Protein AF-A0A2R7S0Z3-F1 (afdb_monomer)

Solvent-accessible surface area (backbone atoms only — not comparable to full-atom values): 12176 Å² total; per-residue (Å²): 140,81,90,82,83,89,83,88,80,86,91,85,81,77,75,64,68,70,57,61,65,63,63,77,77,70,81,71,93,87,71,89,79,85,81,76,80,83,76,57,75,65,62,56,48,55,53,48,60,69,67,53,83,79,59,63,73,69,47,54,58,38,49,56,58,50,48,53,54,57,68,43,45,67,57,37,54,52,26,44,51,49,31,61,72,71,44,40,74,72,41,63,87,45,43,70,59,51,29,57,73,46,53,12,18,48,52,35,50,72,29,82,93,26,46,39,56,39,50,37,52,54,50,44,29,50,52,16,42,35,36,74,71,64,68,39,63,55,48,62,45,65,75,72,52,80,79,62,59,70,57,54,61,76,41,45,67,55,54,51,54,30,22,44,15,27,81,14,85,82,32,60,39,93,64,72,56,51,30,33,56,50,40,51,47,21,53,62,46,32,73,69,51,64,93,89,60,81,52,48,66,72,85,132

Secondary structure (DSSP, 8-state):
----------S-SSSSHHHHHHSSS-S-SS----------HHHHHHHHHHHTTS-HHHHHHHHHHHHHHHHHHHHHHHHHHHIIIIIHHHHGGGHHHHHHHTSSHHHHHTSGGGHHHHHHHHHHHHHHHHHHTTSS-HHHHHHHPPP-HHHHHHHHHHHHHHHHTTTSTT---TTTTHHHHHHHHHHHHHTTSPTTSPP-PPP-

Radius of gyration: 23.83 Å; Cα contacts (8 Å, |Δi|>4): 155; chains: 1; bounding box: 43×35×100 Å

pLDDT: mean 75.62, std 25.05, range [27.06, 97.75]

Sequence (204 aa):
MNMDELEGQEPGAQQGWRAHWRSLVAIASGMSVIVGVFISVGHFRDFVENAVRGDMSKRLAALQHVKEFFAEDARIARCADRFLHQRWPALQPVLQERIRAAGSGRSFYLSDEMSDYAAVHYHYEQLGALVKLGYIEFPLVFAIIAYPDEYMERTASMQKALAANWKGPGRPLNDLGASIHWLQRCYEHSRKLPPGETPECPRE

Structure (mmCIF, N/CA/C/O backbone):
data_AF-A0A2R7S0Z3-F1
#
_entry.id   AF-A0A2R7S0Z3-F1
#
loop_
_atom_site.group_PDB
_atom_site.id
_atom_site.type_symbol
_atom_site.label_atom_id
_atom_site.label_alt_id
_atom_site.label_comp_id
_atom_site.label_asym_id
_atom_site.label_entity_id
_atom_site.label_seq_id
_atom_site.pdbx_PDB_ins_code
_atom_site.Cartn_x
_atom_site.Cartn_y
_atom_site.Cartn_z
_atom_site.occupancy
_atom_site.B_iso_or_equiv
_atom_site.auth_seq_id
_atom_site.auth_comp_id
_atom_site.auth_asym_id
_atom_site.auth_atom_id
_atom_site.pdbx_PDB_model_num
ATOM 1 N N . MET A 1 1 ? -17.152 2.241 78.205 1.00 33.19 1 MET A N 1
ATOM 2 C CA . MET A 1 1 ? -18.452 2.167 77.509 1.00 33.19 1 MET A CA 1
ATOM 3 C C . MET A 1 1 ? -18.485 3.378 76.582 1.00 33.19 1 MET A C 1
ATOM 5 O O . MET A 1 1 ? -18.583 4.472 77.108 1.00 33.19 1 MET A O 1
ATOM 9 N N . ASN A 1 2 ? -18.224 3.318 75.273 1.00 31.36 2 ASN A N 1
ATOM 10 C CA . ASN A 1 2 ? -18.019 2.224 74.310 1.00 31.36 2 ASN A CA 1
ATOM 11 C C . ASN A 1 2 ? -16.918 2.582 73.282 1.00 31.36 2 ASN A C 1
ATOM 13 O O . ASN A 1 2 ? -16.410 3.699 73.299 1.00 31.36 2 ASN A O 1
ATOM 17 N N . MET A 1 3 ? -16.561 1.586 72.460 1.00 35.62 3 MET A N 1
ATOM 18 C CA . MET A 1 3 ? -15.756 1.658 71.230 1.00 35.62 3 MET A CA 1
ATOM 19 C C . MET A 1 3 ? -16.426 2.529 70.153 1.00 35.62 3 MET A C 1
ATOM 21 O O . MET A 1 3 ? -17.636 2.705 70.229 1.00 35.62 3 MET A O 1
ATOM 25 N N . ASP A 1 4 ? -15.634 3.059 69.210 1.00 36.31 4 ASP A N 1
ATOM 26 C CA . ASP A 1 4 ? -15.802 2.944 67.738 1.00 36.31 4 ASP A CA 1
ATOM 27 C C . ASP A 1 4 ? -14.674 3.753 67.040 1.00 36.31 4 ASP A C 1
ATOM 29 O O . ASP A 1 4 ? -14.374 4.879 67.433 1.00 36.31 4 ASP A O 1
ATOM 33 N N . GLU A 1 5 ? -13.785 3.065 66.309 1.00 38.19 5 GLU A N 1
ATOM 34 C CA . GLU A 1 5 ? -13.642 3.090 64.829 1.00 38.19 5 GLU A CA 1
ATOM 35 C C . GLU A 1 5 ? -12.846 4.306 64.304 1.00 38.19 5 GLU A C 1
ATOM 37 O O . GLU A 1 5 ? -13.231 5.456 64.455 1.00 38.19 5 GLU A O 1
ATOM 42 N N . LEU A 1 6 ? -11.576 4.112 63.922 1.00 41.12 6 LEU A N 1
ATOM 43 C CA . LEU A 1 6 ? -11.118 3.820 62.550 1.00 41.12 6 LEU A CA 1
ATOM 44 C C . LEU A 1 6 ? -11.522 4.896 61.531 1.00 41.12 6 LEU A C 1
ATOM 46 O O . LEU A 1 6 ? -12.649 4.903 61.070 1.00 41.12 6 LEU A O 1
ATOM 50 N N . GLU A 1 7 ? -10.548 5.691 61.083 1.00 32.94 7 GLU A N 1
ATOM 51 C CA . GLU A 1 7 ? -10.231 5.802 59.652 1.00 32.94 7 GLU A CA 1
ATOM 52 C C . GLU A 1 7 ? -8.888 6.521 59.461 1.00 32.94 7 GLU A C 1
ATOM 54 O O . GLU A 1 7 ? -8.681 7.658 59.885 1.00 32.94 7 GLU A O 1
ATOM 59 N N . GLY A 1 8 ? -7.937 5.813 58.851 1.00 36.97 8 GLY A N 1
ATOM 60 C CA . GLY A 1 8 ? -6.733 6.411 58.294 1.00 36.97 8 GLY A CA 1
ATOM 61 C C . GLY A 1 8 ? -7.010 6.929 56.887 1.00 36.97 8 GLY A C 1
ATOM 62 O O . GLY A 1 8 ? -7.746 6.296 56.134 1.00 36.97 8 GLY A O 1
ATOM 63 N N . GLN A 1 9 ? -6.370 8.033 56.500 1.00 31.97 9 GLN A N 1
ATOM 64 C CA . GLN A 1 9 ? -6.182 8.350 55.086 1.00 31.97 9 GLN A CA 1
ATOM 65 C C . GLN A 1 9 ? -4.975 9.272 54.869 1.00 31.97 9 GLN A C 1
ATOM 67 O O . GLN A 1 9 ? -4.861 10.347 55.454 1.00 31.97 9 GLN A O 1
ATOM 72 N N . GLU A 1 10 ? -4.050 8.794 54.040 1.00 37.69 10 GLU A N 1
ATOM 73 C CA . GLU A 1 10 ? -2.820 9.453 53.601 1.00 37.69 10 GLU A CA 1
ATOM 74 C C . GLU A 1 10 ? -3.092 10.708 52.744 1.00 37.69 10 GLU A C 1
ATOM 76 O O . GLU A 1 10 ? -4.023 10.705 51.934 1.00 37.69 10 GLU A O 1
ATOM 81 N N . PRO A 1 11 ? -2.241 11.751 52.789 1.00 37.97 11 PRO A N 1
ATOM 82 C CA . PRO A 1 11 ? -2.236 12.806 51.787 1.00 37.97 11 PRO A CA 1
ATOM 83 C C . PRO A 1 11 ? -1.129 12.531 50.757 1.00 37.97 11 PRO A C 1
ATOM 85 O O . PRO A 1 11 ? 0.049 12.710 51.059 1.00 37.97 11 PRO A O 1
ATOM 88 N N . GLY A 1 12 ? -1.456 12.126 49.523 1.00 38.59 12 GLY A N 1
ATOM 89 C CA . GLY A 1 12 ? -0.365 11.923 48.560 1.00 38.59 12 GLY A CA 1
ATO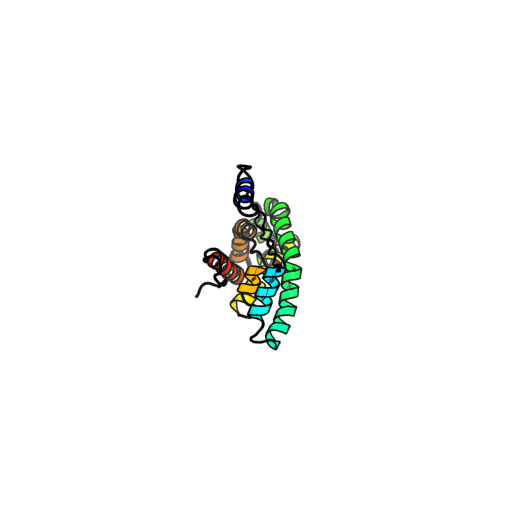M 90 C C . GLY A 1 12 ? -0.662 11.342 47.184 1.00 38.59 12 GLY A C 1
ATOM 91 O O . GLY A 1 12 ? 0.145 10.557 46.709 1.00 38.59 12 GLY A O 1
ATOM 92 N N . ALA A 1 13 ? -1.753 11.703 46.498 1.00 40.53 13 ALA A N 1
ATOM 93 C CA . ALA A 1 13 ? -1.999 11.156 45.150 1.00 40.53 13 ALA A CA 1
ATOM 94 C C . ALA A 1 13 ? -2.484 12.157 44.086 1.00 40.53 13 ALA A C 1
ATOM 96 O O . ALA A 1 13 ? -2.883 11.745 43.002 1.00 40.53 13 ALA A O 1
ATOM 97 N N . GLN A 1 14 ? -2.422 13.472 44.331 1.00 42.84 14 GLN A N 1
ATOM 98 C CA . GLN A 1 14 ? -2.832 14.470 43.321 1.00 42.84 14 GLN A CA 1
ATOM 99 C C . GLN A 1 14 ? -1.708 15.350 42.757 1.00 42.84 14 GLN A C 1
ATOM 101 O O . GLN A 1 14 ? -1.918 16.011 41.740 1.00 42.84 14 GLN A O 1
ATOM 106 N N . GLN A 1 15 ? -0.495 15.315 43.319 1.00 39.12 15 GLN A N 1
ATOM 107 C CA . GLN A 1 15 ? 0.634 16.121 42.822 1.00 39.12 15 GLN A CA 1
ATOM 108 C C . GLN A 1 15 ? 1.574 15.390 41.845 1.00 39.12 15 GLN A C 1
ATOM 110 O O . GLN A 1 15 ? 2.313 16.052 41.120 1.00 39.12 15 GLN A O 1
ATOM 115 N N . GLY A 1 16 ? 1.503 14.058 41.734 1.00 31.11 16 GLY A N 1
ATOM 116 C CA . GLY A 1 16 ? 2.365 13.277 40.830 1.00 31.11 16 GLY A CA 1
ATOM 117 C C . GLY A 1 16 ? 1.944 13.287 39.352 1.00 31.11 16 GLY A C 1
ATOM 118 O O . GLY A 1 16 ? 2.789 13.142 38.469 1.00 31.11 16 GLY A O 1
ATOM 119 N N . TRP A 1 17 ? 0.658 13.505 39.051 1.00 34.06 17 TRP A N 1
ATOM 120 C CA . TRP A 1 17 ? 0.141 13.313 37.687 1.00 34.06 17 TRP A CA 1
ATOM 121 C C . TRP A 1 17 ? 0.511 14.453 36.725 1.00 34.06 17 TRP A C 1
ATOM 123 O O . TRP A 1 17 ? 0.773 14.214 35.550 1.00 34.06 17 TRP A O 1
ATOM 133 N N . ARG A 1 18 ? 0.611 15.698 37.218 1.00 38.22 18 ARG A N 1
ATOM 134 C CA . ARG A 1 18 ? 0.981 16.861 36.386 1.00 38.22 18 ARG A CA 1
ATOM 135 C C . ARG A 1 18 ? 2.483 16.941 36.092 1.00 38.22 18 ARG A C 1
ATOM 137 O O . ARG A 1 18 ? 2.870 17.585 35.120 1.00 38.22 18 ARG A O 1
ATOM 144 N N . ALA A 1 19 ? 3.319 16.296 36.907 1.00 37.94 19 ALA A N 1
ATOM 145 C CA . ALA A 1 19 ? 4.770 16.293 36.734 1.00 37.94 19 ALA A CA 1
ATOM 146 C C . ALA A 1 19 ? 5.230 15.290 35.659 1.00 37.94 19 ALA A C 1
ATOM 148 O O . ALA A 1 19 ? 6.162 15.588 34.915 1.00 37.94 19 ALA A O 1
ATOM 149 N N . HIS A 1 20 ? 4.530 14.160 35.500 1.00 39.28 20 HIS A N 1
ATOM 150 C CA . HIS A 1 20 ? 4.866 13.152 34.484 1.00 39.28 20 HIS A CA 1
ATOM 151 C C . HIS A 1 20 ? 4.614 13.631 33.041 1.00 39.28 20 HIS A C 1
ATOM 153 O O . HIS A 1 20 ? 5.381 13.297 32.142 1.00 39.28 20 HIS A O 1
ATOM 159 N N . TRP A 1 21 ? 3.607 14.484 32.810 1.00 35.47 21 TRP A N 1
ATOM 160 C CA . TRP A 1 21 ? 3.288 14.981 31.461 1.00 35.47 21 TRP A CA 1
ATOM 161 C C . TRP A 1 21 ? 4.254 16.045 30.929 1.00 35.47 21 TRP A C 1
ATOM 163 O O . TRP A 1 21 ? 4.388 16.200 29.717 1.00 35.47 21 TRP A O 1
ATOM 173 N N . ARG A 1 22 ? 4.966 16.768 31.803 1.00 34.78 22 ARG A N 1
ATOM 174 C CA . ARG A 1 22 ? 5.916 17.808 31.368 1.00 34.78 22 ARG A CA 1
ATOM 175 C C . ARG A 1 22 ? 7.286 17.263 30.961 1.00 34.78 22 ARG A C 1
ATOM 177 O O . ARG A 1 22 ? 8.034 17.986 30.315 1.00 34.78 22 ARG A O 1
ATOM 184 N N . SER A 1 23 ? 7.601 16.006 31.276 1.00 35.47 23 SER A N 1
ATOM 185 C CA . SER A 1 23 ? 8.890 15.396 30.912 1.00 35.47 23 SER A CA 1
ATOM 186 C C . SER A 1 23 ? 8.891 14.740 29.522 1.00 35.47 23 SER A C 1
ATOM 188 O O . SER A 1 23 ? 9.956 14.523 28.959 1.00 35.47 23 SER A O 1
ATOM 190 N N . LEU A 1 24 ? 7.719 14.499 28.917 1.00 37.84 24 LEU A N 1
ATOM 191 C CA .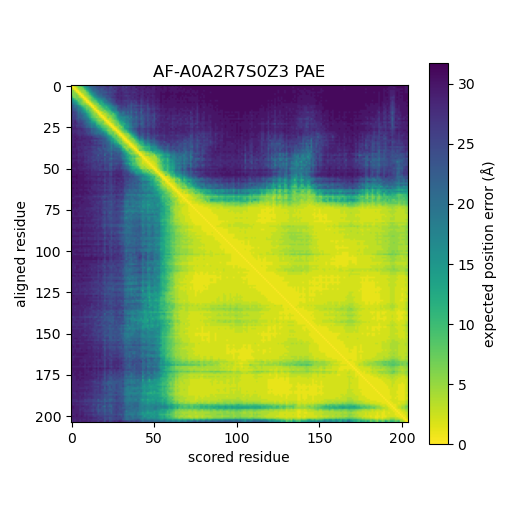 LEU A 1 24 ? 7.617 13.888 27.581 1.00 37.84 24 LEU A CA 1
ATOM 192 C C . LEU A 1 24 ? 7.678 14.885 26.410 1.00 37.84 24 LEU A C 1
ATOM 194 O O . LEU A 1 24 ? 7.770 14.458 25.266 1.00 37.84 24 LEU A O 1
ATOM 198 N N . VAL A 1 25 ? 7.644 16.200 26.661 1.00 38.91 25 VAL A N 1
ATOM 199 C CA . VAL A 1 25 ? 7.592 17.226 25.591 1.00 38.91 25 VAL A CA 1
ATOM 200 C C . VAL A 1 25 ? 8.909 17.999 25.429 1.00 38.91 25 VAL A C 1
ATOM 202 O O . VAL A 1 25 ? 9.025 18.869 24.573 1.00 38.91 25 VAL A O 1
ATOM 205 N N . ALA A 1 26 ? 9.951 17.670 26.187 1.00 36.16 26 ALA A N 1
ATOM 206 C CA . ALA A 1 26 ? 11.216 18.389 26.099 1.00 36.16 26 ALA A CA 1
ATOM 207 C C . ALA A 1 26 ? 12.384 17.429 25.883 1.00 36.16 26 ALA A C 1
ATOM 209 O O . ALA A 1 26 ? 13.068 17.100 26.840 1.00 36.16 26 ALA A O 1
ATOM 210 N N . ILE A 1 27 ? 12.597 17.009 24.629 1.00 30.77 27 ILE A N 1
ATOM 211 C CA . ILE A 1 27 ? 13.915 16.838 23.990 1.00 30.77 27 ILE A CA 1
ATOM 212 C C . ILE A 1 27 ? 13.721 16.693 22.464 1.00 30.77 27 ILE A C 1
ATOM 214 O O . ILE A 1 27 ? 12.921 15.892 21.997 1.00 30.77 27 ILE A O 1
ATOM 218 N N . ALA A 1 28 ? 14.539 17.457 21.732 1.00 28.92 28 ALA A N 1
ATOM 219 C CA . ALA A 1 28 ? 14.935 17.315 20.327 1.00 28.92 28 ALA A CA 1
ATOM 220 C C . ALA A 1 28 ? 13.983 17.808 19.217 1.00 28.92 28 ALA A C 1
ATOM 222 O O . ALA A 1 28 ? 13.212 17.077 18.604 1.00 28.92 28 ALA A O 1
ATOM 223 N N . SER A 1 29 ? 14.217 19.062 18.825 1.00 38.06 29 SER A N 1
ATOM 224 C CA . SER A 1 29 ? 14.299 19.460 17.418 1.00 38.06 29 SER A CA 1
ATOM 225 C C . SER A 1 29 ? 15.021 18.397 16.575 1.00 38.06 29 SER A C 1
ATOM 227 O O . SER A 1 29 ? 16.209 18.157 16.778 1.00 38.06 29 SER A O 1
ATOM 229 N N . GLY A 1 30 ? 14.298 17.802 15.623 1.00 33.25 30 GLY A N 1
ATOM 230 C CA . GLY A 1 30 ? 14.835 16.894 14.608 1.00 33.25 30 GLY A CA 1
ATOM 231 C C . GLY A 1 30 ? 14.692 15.408 14.937 1.00 33.25 30 GLY A C 1
ATOM 232 O O . GLY A 1 30 ? 15.682 14.771 15.260 1.00 33.25 30 GLY A O 1
ATOM 233 N N . MET A 1 31 ? 13.474 14.868 14.824 1.00 27.06 31 MET A N 1
ATOM 234 C CA . MET A 1 31 ? 13.140 13.507 14.358 1.00 27.06 31 MET A CA 1
ATOM 235 C C . MET A 1 31 ? 11.614 13.339 14.445 1.00 27.06 31 MET A C 1
ATOM 237 O O . MET A 1 31 ? 11.019 13.534 15.500 1.00 27.06 31 MET A O 1
ATOM 241 N N . SER A 1 32 ? 10.976 13.039 13.312 1.00 30.08 32 SER A N 1
ATOM 242 C CA . SER A 1 32 ? 9.531 12.808 13.212 1.00 30.08 32 SER A CA 1
ATOM 243 C C . SER A 1 32 ? 9.143 11.576 14.036 1.00 30.08 32 SER A C 1
ATOM 245 O O . SER A 1 32 ? 9.672 10.488 13.815 1.00 30.08 32 SER A O 1
ATOM 247 N N . VAL A 1 33 ? 8.268 11.756 15.025 1.00 35.28 33 VAL A N 1
ATOM 248 C CA . VAL A 1 33 ? 7.872 10.716 15.980 1.00 35.28 33 VAL A CA 1
ATOM 249 C C . VAL A 1 33 ? 6.906 9.740 15.309 1.00 35.28 33 VAL A C 1
ATOM 251 O O . VAL A 1 33 ? 5.784 10.101 14.961 1.00 35.28 33 VAL A O 1
ATOM 254 N N . ILE A 1 34 ? 7.328 8.480 15.184 1.00 38.66 34 ILE A N 1
ATOM 255 C CA . ILE A 1 34 ? 6.452 7.329 14.943 1.00 38.66 34 ILE A CA 1
ATOM 256 C C . ILE A 1 34 ? 5.533 7.198 16.165 1.00 38.66 34 ILE A C 1
ATOM 258 O O . ILE A 1 34 ? 5.925 6.645 17.192 1.00 38.66 34 ILE A O 1
ATOM 262 N N . VAL A 1 35 ? 4.313 7.729 16.082 1.00 33.47 35 VAL A N 1
ATOM 263 C CA . VAL A 1 35 ? 3.276 7.503 17.099 1.00 33.47 35 VAL A CA 1
ATOM 264 C C . VAL A 1 35 ? 2.467 6.275 16.687 1.00 33.47 35 VAL A C 1
ATOM 266 O O . VAL A 1 35 ? 1.378 6.372 16.130 1.00 33.47 35 VAL A O 1
ATOM 269 N N . GLY A 1 36 ? 3.025 5.094 16.951 1.00 31.69 36 GLY A N 1
ATOM 270 C CA . GLY A 1 36 ? 2.242 3.867 17.055 1.00 31.69 36 GLY A CA 1
ATOM 271 C C . GLY A 1 36 ? 1.621 3.819 18.446 1.00 31.69 36 GLY A C 1
ATOM 272 O O . GLY A 1 36 ? 2.313 3.535 19.423 1.00 31.69 36 GLY A O 1
ATOM 273 N N . VAL A 1 37 ? 0.334 4.141 18.565 1.00 38.25 37 VAL A N 1
ATOM 274 C CA . VAL A 1 37 ? -0.386 3.968 19.831 1.00 38.25 37 VAL A CA 1
ATOM 275 C C . VAL A 1 37 ? -0.548 2.466 20.069 1.00 38.25 37 VAL A C 1
ATOM 277 O O . VAL A 1 37 ? -1.400 1.822 19.466 1.00 38.25 37 VAL A O 1
ATOM 280 N N . PHE A 1 38 ? 0.266 1.898 20.960 1.00 36.19 38 PHE A N 1
ATOM 281 C CA . PHE A 1 38 ? -0.009 0.594 21.561 1.00 36.19 38 PHE A CA 1
ATOM 282 C C . PHE A 1 38 ? -1.244 0.734 22.460 1.00 36.19 38 PHE A C 1
ATOM 284 O O . PHE A 1 38 ? -1.134 1.074 23.640 1.00 36.19 38 PHE A O 1
ATOM 291 N N . ILE A 1 39 ? -2.437 0.508 21.905 1.00 40.00 39 ILE A N 1
ATOM 292 C CA . ILE A 1 39 ? -3.654 0.404 22.712 1.00 40.00 39 ILE A CA 1
ATOM 293 C C . ILE A 1 39 ? -3.556 -0.887 23.528 1.00 40.00 39 ILE A C 1
ATOM 295 O O . ILE A 1 39 ? -3.501 -1.996 22.999 1.00 40.00 39 ILE A O 1
ATOM 299 N N . SER A 1 40 ? -3.493 -0.705 24.846 1.00 37.59 40 SER A N 1
ATOM 300 C CA . SER A 1 40 ? -3.477 -1.766 25.847 1.00 37.59 40 SER A CA 1
ATOM 301 C C . SER A 1 40 ? -4.649 -2.732 25.643 1.00 37.59 40 SER A C 1
ATOM 303 O O . SER A 1 40 ? -5.793 -2.316 25.455 1.00 37.59 40 SER A O 1
ATOM 305 N N . VAL A 1 41 ? -4.355 -4.029 25.744 1.00 40.84 41 VAL A N 1
ATOM 306 C CA . VAL A 1 41 ? -5.256 -5.186 25.565 1.00 40.84 41 VAL A CA 1
ATOM 307 C C . VAL A 1 41 ? -6.584 -5.072 26.348 1.00 40.84 41 VAL A C 1
ATOM 309 O O . VAL A 1 41 ? -7.565 -5.715 25.983 1.00 40.84 41 VAL A O 1
ATOM 312 N N . GLY A 1 42 ? -6.653 -4.229 27.386 1.00 34.84 42 GLY A N 1
ATOM 313 C CA . GLY A 1 42 ? -7.880 -3.943 28.142 1.00 34.84 42 GLY A CA 1
ATOM 314 C C . GLY A 1 42 ? -8.957 -3.191 27.348 1.00 34.84 42 GLY A C 1
ATOM 315 O O . GLY A 1 42 ? -10.101 -3.627 27.325 1.00 34.84 42 GLY A O 1
ATOM 316 N N . HIS A 1 43 ? -8.601 -2.133 26.611 1.00 43.09 43 HIS A N 1
ATOM 317 C CA . HIS A 1 43 ? -9.578 -1.345 25.838 1.00 43.09 43 HIS A CA 1
ATOM 318 C C . HIS A 1 43 ? -10.104 -2.091 24.606 1.00 43.09 43 HIS A C 1
ATOM 320 O O . HIS A 1 43 ? -11.231 -1.869 24.168 1.00 43.09 43 HIS A O 1
ATOM 326 N N . PHE A 1 44 ? -9.303 -3.017 24.075 1.00 45.78 44 PHE A N 1
ATOM 327 C CA . PHE A 1 44 ? -9.727 -3.920 23.013 1.00 45.78 44 PHE A CA 1
ATOM 328 C C . PHE A 1 44 ? -10.852 -4.851 23.483 1.00 45.78 44 PHE A C 1
ATOM 330 O O . PHE A 1 44 ? -11.789 -5.106 22.734 1.00 45.78 44 PHE A O 1
ATOM 337 N N . ARG A 1 45 ? -10.797 -5.317 24.738 1.00 44.03 45 ARG A N 1
ATOM 338 C CA . ARG A 1 45 ? -11.831 -6.179 25.321 1.00 44.03 45 ARG A CA 1
ATOM 339 C C . ARG A 1 45 ? -13.171 -5.465 25.444 1.00 44.03 45 ARG A C 1
ATOM 341 O O . ARG A 1 45 ? -14.163 -6.010 24.980 1.00 44.03 45 ARG A O 1
ATOM 348 N N . ASP A 1 46 ? -13.182 -4.244 25.966 1.00 45.75 46 ASP A N 1
ATOM 349 C CA . ASP A 1 46 ? -14.421 -3.481 26.165 1.00 45.75 46 ASP A CA 1
ATOM 350 C C . ASP A 1 46 ? -15.035 -3.020 24.833 1.00 45.75 46 ASP A C 1
ATOM 352 O O . ASP A 1 46 ? -16.257 -2.997 24.674 1.00 45.75 46 ASP A O 1
ATOM 356 N N . PHE A 1 47 ? -14.199 -2.697 23.840 1.00 48.38 47 PHE A N 1
ATOM 357 C CA . PHE A 1 47 ? -14.660 -2.405 22.481 1.00 48.38 47 PHE A CA 1
ATOM 358 C C . PHE A 1 47 ? -15.262 -3.649 21.813 1.00 48.38 47 PHE A C 1
ATOM 360 O O . PHE A 1 47 ? -16.344 -3.578 21.228 1.00 48.38 47 PHE A O 1
ATOM 367 N N . VAL A 1 48 ? -14.604 -4.804 21.953 1.00 52.84 48 VAL A N 1
ATOM 368 C CA . VAL A 1 48 ? -15.113 -6.087 21.455 1.00 52.84 48 VAL A CA 1
ATOM 369 C C . VAL A 1 48 ? -16.412 -6.461 22.173 1.00 52.84 48 VAL A C 1
ATOM 371 O O . VAL A 1 48 ? -17.392 -6.767 21.505 1.00 52.84 48 VAL A O 1
ATOM 374 N N . GLU A 1 49 ? -16.486 -6.373 23.500 1.00 45.06 49 GLU A N 1
ATOM 375 C CA . GLU A 1 49 ? -17.681 -6.739 24.273 1.00 45.06 49 GLU A CA 1
ATOM 376 C C . GLU A 1 49 ? -18.894 -5.848 23.966 1.00 45.06 49 GLU A C 1
ATOM 378 O O . GLU A 1 49 ? -20.004 -6.367 23.803 1.00 45.06 49 GLU A O 1
ATOM 383 N N . ASN A 1 50 ? -18.697 -4.535 23.801 1.00 45.97 50 ASN A N 1
ATOM 384 C CA . ASN A 1 50 ? -19.781 -3.607 23.461 1.00 45.97 50 ASN A CA 1
ATOM 385 C C . ASN A 1 50 ? -20.219 -3.718 21.995 1.00 45.97 50 ASN A C 1
ATOM 387 O O . ASN A 1 50 ? -21.409 -3.596 21.698 1.00 45.97 50 ASN A O 1
ATOM 391 N N . ALA A 1 51 ? -19.298 -4.026 21.078 1.00 47.03 51 ALA A N 1
ATOM 392 C CA . ALA A 1 51 ? -19.642 -4.283 19.686 1.00 47.03 51 ALA A CA 1
ATOM 393 C C . ALA A 1 51 ? -20.361 -5.636 19.499 1.00 47.03 51 ALA A C 1
ATOM 395 O O . ALA A 1 51 ? -21.172 -5.756 18.587 1.00 47.03 51 ALA A O 1
ATOM 396 N N . VAL A 1 52 ? -20.121 -6.653 20.339 1.00 47.47 52 VAL A N 1
ATOM 397 C CA . VAL A 1 52 ? -20.480 -8.076 20.113 1.00 47.47 52 VAL A CA 1
ATOM 398 C C . VAL A 1 52 ? -21.967 -8.450 20.264 1.00 47.47 52 VAL A C 1
ATOM 400 O O . VAL A 1 52 ? -22.376 -9.483 19.734 1.00 47.47 52 VAL A O 1
ATOM 403 N N . ARG A 1 53 ? -22.826 -7.645 20.899 1.00 49.06 53 ARG A N 1
ATOM 404 C CA . ARG A 1 53 ? -24.194 -8.093 21.265 1.00 49.06 53 ARG A CA 1
ATOM 405 C C . ARG A 1 53 ? -25.231 -8.232 20.129 1.00 49.06 53 ARG A C 1
ATOM 407 O O . ARG A 1 53 ? -26.331 -8.691 20.411 1.00 49.06 53 ARG A O 1
ATOM 414 N N . GLY A 1 54 ? -24.926 -7.881 18.874 1.00 44.31 54 GLY A N 1
ATOM 415 C CA . GLY A 1 54 ? -25.951 -7.760 17.817 1.00 44.31 54 GLY A CA 1
ATOM 416 C C . GLY A 1 54 ? -26.098 -8.889 16.780 1.00 44.31 54 GLY A C 1
ATOM 417 O O . GLY A 1 54 ? -27.215 -9.127 16.340 1.00 44.31 54 GLY A O 1
ATOM 418 N N . ASP A 1 55 ? -25.024 -9.567 16.342 1.00 47.88 55 ASP A N 1
ATOM 419 C CA . ASP A 1 55 ? -25.099 -10.462 15.159 1.00 47.88 55 ASP A CA 1
ATOM 420 C C . ASP A 1 55 ? -23.951 -11.500 15.108 1.00 47.88 55 ASP A C 1
ATOM 422 O O . ASP A 1 55 ? -22.969 -11.350 14.381 1.00 47.88 55 ASP A O 1
ATOM 426 N N . MET A 1 56 ? -24.001 -12.537 15.951 1.00 45.12 56 MET A N 1
ATOM 427 C CA . MET A 1 56 ? -22.829 -13.390 16.226 1.00 45.12 56 MET A CA 1
ATOM 428 C C . MET A 1 56 ? -22.357 -14.277 15.059 1.00 45.12 56 MET A C 1
ATOM 430 O O . MET A 1 56 ? -21.156 -14.501 14.930 1.00 45.12 56 MET A O 1
ATOM 434 N N . SER A 1 57 ? -23.237 -14.797 14.200 1.00 42.22 57 SER A N 1
ATOM 435 C CA . SER A 1 57 ? -22.864 -15.845 13.230 1.00 42.22 57 SER A CA 1
ATOM 436 C C . SER A 1 57 ? -22.134 -15.311 11.992 1.00 42.22 57 SER A C 1
ATOM 438 O O . SER A 1 57 ? -21.129 -15.891 11.581 1.00 42.22 57 SER A O 1
ATOM 440 N N . LYS A 1 58 ? -22.560 -14.169 11.437 1.00 44.34 58 LYS A N 1
ATOM 441 C CA . LYS A 1 58 ? -21.832 -13.473 10.355 1.00 44.34 58 LYS A CA 1
ATOM 442 C C . LYS A 1 58 ? -20.513 -12.875 10.846 1.00 44.34 58 LYS A C 1
ATOM 444 O O . LYS A 1 58 ? -19.512 -12.899 10.132 1.00 44.34 58 LYS A O 1
ATOM 449 N N . ARG A 1 59 ? -20.487 -12.406 12.097 1.00 50.34 59 ARG A N 1
ATOM 450 C CA . ARG A 1 59 ? -19.296 -11.814 12.715 1.00 50.34 59 ARG A CA 1
ATOM 451 C C . ARG A 1 59 ? -18.239 -12.844 13.084 1.00 50.34 59 ARG A C 1
ATOM 453 O O . ARG A 1 59 ? -17.067 -12.530 12.964 1.00 50.34 59 ARG A O 1
ATOM 460 N N . LEU A 1 60 ? -18.612 -14.071 13.453 1.00 46.28 60 LEU A N 1
ATOM 461 C CA . LEU A 1 60 ? -17.661 -15.169 13.691 1.00 46.28 60 LEU A CA 1
ATOM 462 C C . LEU A 1 60 ? -16.876 -15.555 12.425 1.00 46.28 60 LEU A C 1
ATOM 464 O O . LEU A 1 60 ? -15.667 -15.766 12.503 1.00 46.28 60 LEU A O 1
ATOM 468 N N . ALA A 1 61 ? -17.536 -15.588 11.263 1.00 50.50 61 ALA A N 1
ATOM 469 C CA . ALA A 1 61 ? -16.875 -15.824 9.976 1.00 50.50 61 ALA A CA 1
ATOM 470 C C . ALA A 1 61 ? -16.001 -14.629 9.552 1.00 50.50 61 ALA A C 1
ATOM 472 O O . ALA A 1 61 ? -14.856 -14.819 9.141 1.00 50.50 61 ALA A O 1
ATOM 473 N N . ALA A 1 62 ? -16.499 -13.398 9.734 1.00 53.78 62 ALA A N 1
ATOM 474 C CA . ALA A 1 62 ? -15.708 -12.189 9.512 1.00 53.78 62 ALA A CA 1
ATOM 475 C C . ALA A 1 62 ? -14.472 -12.151 10.428 1.00 53.78 62 ALA A C 1
ATOM 477 O O . ALA A 1 62 ? -13.379 -11.882 9.954 1.00 53.78 62 ALA A O 1
ATOM 478 N N . LEU A 1 63 ? -14.600 -12.519 11.707 1.00 57.09 63 LEU A N 1
ATOM 479 C CA . LEU A 1 63 ? -13.515 -12.542 12.696 1.00 57.09 63 LEU A CA 1
ATOM 480 C C . LEU A 1 63 ? -12.363 -13.482 12.318 1.00 57.09 63 LEU A C 1
ATOM 482 O O . LEU A 1 63 ? -11.214 -13.151 12.599 1.00 57.09 63 LEU A O 1
ATOM 486 N N . GLN A 1 64 ? -12.633 -14.631 11.688 1.00 61.16 64 GLN A N 1
ATOM 487 C CA . GLN A 1 64 ? -11.565 -15.529 11.226 1.00 61.16 64 GLN A CA 1
ATOM 488 C C . GLN A 1 64 ? -10.761 -14.907 10.082 1.00 61.16 64 GLN A C 1
ATOM 490 O O . GLN A 1 64 ? -9.535 -14.853 10.164 1.00 61.16 64 GLN A O 1
ATOM 495 N N . HIS A 1 65 ? -11.440 -14.375 9.066 1.00 56.62 65 HIS A N 1
ATOM 496 C CA . HIS A 1 65 ? -10.770 -13.755 7.922 1.00 56.62 65 HIS A CA 1
ATOM 497 C C . HIS A 1 65 ? -10.054 -12.452 8.318 1.00 56.62 65 HIS A C 1
ATOM 499 O O . HIS A 1 65 ? -8.917 -12.196 7.934 1.00 56.62 65 HIS A O 1
ATOM 505 N N . VAL A 1 66 ? -10.679 -11.667 9.192 1.00 63.56 66 VAL A N 1
ATOM 506 C CA . VAL A 1 66 ? -10.125 -10.440 9.774 1.00 63.56 66 VAL A CA 1
ATOM 507 C C . VAL A 1 66 ? -8.874 -10.726 10.618 1.00 63.56 66 VAL A C 1
ATOM 509 O O . VAL A 1 66 ? -7.904 -9.974 10.561 1.00 63.56 66 VAL A O 1
ATOM 512 N N . LYS A 1 67 ? -8.842 -11.844 11.355 1.00 68.94 67 LYS A N 1
ATOM 513 C CA . LYS A 1 67 ? -7.664 -12.257 12.131 1.00 68.94 67 LYS A CA 1
ATOM 514 C C . LYS A 1 67 ? -6.458 -12.557 11.240 1.00 68.94 67 LYS A C 1
ATOM 516 O O . LYS A 1 67 ? -5.341 -12.221 11.625 1.00 68.94 67 LYS A O 1
ATOM 521 N N . GLU A 1 68 ? -6.663 -13.177 10.080 1.00 72.88 68 GLU A N 1
ATOM 522 C CA . GLU A 1 68 ? -5.585 -13.424 9.112 1.00 72.88 68 GLU A CA 1
ATOM 523 C C . GLU A 1 68 ? -5.035 -12.108 8.553 1.00 72.88 68 GLU A C 1
ATOM 525 O O . GLU A 1 68 ? -3.820 -11.919 8.532 1.00 72.88 68 GLU A O 1
ATOM 530 N N . PHE A 1 69 ? -5.914 -11.160 8.207 1.00 70.94 69 PHE A N 1
ATOM 531 C CA . PHE A 1 69 ? -5.507 -9.814 7.789 1.00 70.94 69 PHE A CA 1
ATOM 532 C C . PHE A 1 69 ? -4.672 -9.101 8.861 1.00 70.94 69 PHE A C 1
ATOM 534 O O . PHE A 1 69 ? -3.627 -8.536 8.545 1.00 70.94 69 PHE A O 1
ATOM 541 N N . PHE A 1 70 ? -5.080 -9.175 10.131 1.00 71.12 70 PHE A N 1
ATOM 542 C CA . PHE A 1 70 ? -4.332 -8.568 11.238 1.00 71.12 70 PHE A CA 1
ATOM 543 C C . PHE A 1 70 ? -3.008 -9.268 11.532 1.00 71.12 70 PHE A C 1
ATOM 545 O O . PHE A 1 70 ? -2.018 -8.608 11.841 1.00 71.12 70 PHE A O 1
ATOM 552 N N . ALA A 1 71 ? -2.965 -10.596 11.425 1.00 74.50 71 ALA A N 1
ATOM 553 C CA . ALA A 1 71 ? -1.722 -11.345 11.585 1.00 74.50 71 ALA A CA 1
ATOM 554 C C . ALA A 1 71 ? -0.700 -10.970 10.499 1.00 74.50 71 ALA A C 1
ATOM 556 O O . ALA A 1 71 ? 0.507 -10.947 10.756 1.00 74.50 71 ALA A O 1
ATOM 557 N N . GLU A 1 72 ? -1.191 -10.650 9.303 1.00 83.62 72 GLU A N 1
ATOM 558 C CA . GLU A 1 72 ? -0.373 -10.297 8.153 1.00 83.62 72 GLU A CA 1
ATOM 559 C C . GLU A 1 72 ? 0.093 -8.832 8.159 1.00 83.62 72 GLU A C 1
ATOM 561 O O . GLU A 1 72 ? 1.170 -8.534 7.638 1.00 83.62 72 GLU A O 1
ATOM 566 N N . ASP A 1 73 ? -0.647 -7.922 8.798 1.00 85.12 73 ASP A N 1
ATOM 567 C CA . ASP A 1 73 ? -0.358 -6.478 8.808 1.00 85.12 73 ASP A CA 1
ATOM 568 C C . ASP A 1 73 ? 1.076 -6.159 9.272 1.00 85.12 73 ASP A C 1
ATOM 570 O O . ASP A 1 73 ? 1.816 -5.434 8.607 1.00 85.12 73 ASP A O 1
ATOM 574 N N . ALA 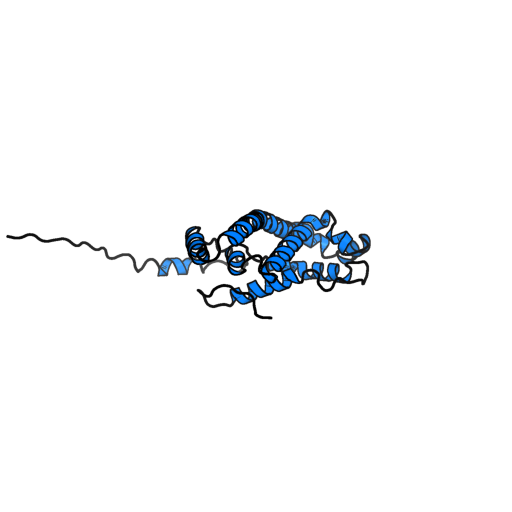A 1 74 ? 1.557 -6.819 10.331 1.00 86.00 74 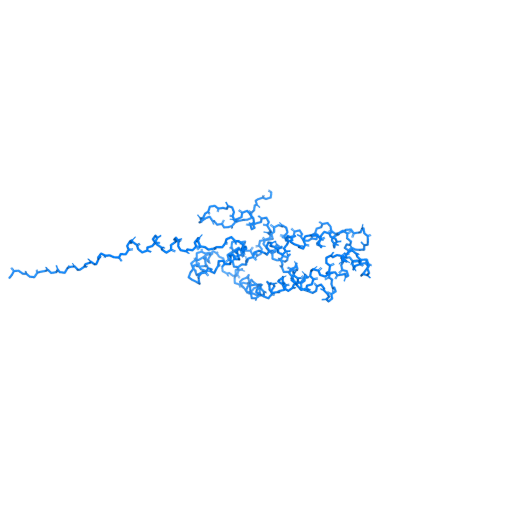ALA A N 1
ATOM 575 C CA . ALA A 1 74 ? 2.934 -6.641 10.796 1.00 86.00 74 ALA A CA 1
ATOM 576 C C . ALA A 1 74 ? 3.979 -7.051 9.738 1.00 86.00 74 ALA A C 1
ATOM 578 O O . ALA A 1 74 ? 5.068 -6.470 9.664 1.00 86.00 74 ALA A O 1
ATOM 579 N N . ARG A 1 75 ? 3.686 -8.069 8.915 1.00 93.31 75 ARG A N 1
ATOM 580 C CA . ARG A 1 75 ? 4.542 -8.449 7.781 1.00 93.31 75 ARG A CA 1
ATOM 581 C C . ARG A 1 75 ? 4.468 -7.396 6.679 1.00 93.31 75 ARG A C 1
ATOM 583 O O . ARG A 1 75 ? 5.512 -7.068 6.111 1.00 93.31 75 ARG A O 1
ATOM 590 N N . ILE A 1 76 ? 3.282 -6.863 6.397 1.00 95.56 76 ILE A N 1
ATOM 591 C CA . ILE A 1 76 ? 3.069 -5.812 5.396 1.00 95.56 76 ILE A CA 1
ATOM 592 C C . ILE A 1 76 ? 3.806 -4.528 5.777 1.00 95.56 76 ILE A C 1
ATOM 594 O O . ILE A 1 76 ? 4.526 -3.990 4.937 1.00 95.56 76 ILE A O 1
ATOM 598 N N . ALA A 1 77 ? 3.761 -4.112 7.043 1.00 92.62 77 ALA A N 1
ATOM 599 C CA . ALA A 1 77 ? 4.532 -2.975 7.546 1.00 92.62 77 ALA A CA 1
ATOM 600 C C . ALA A 1 77 ? 6.046 -3.145 7.303 1.00 92.62 77 ALA A C 1
ATOM 602 O O . ALA A 1 77 ? 6.716 -2.220 6.846 1.00 92.62 77 ALA A O 1
ATOM 603 N N . ARG A 1 78 ? 6.591 -4.357 7.502 1.00 94.00 78 ARG A N 1
ATOM 604 C CA . ARG A 1 78 ? 7.998 -4.657 7.166 1.00 94.00 78 ARG A CA 1
ATOM 605 C C . ARG A 1 78 ? 8.279 -4.613 5.663 1.00 94.00 78 ARG A C 1
ATOM 607 O O . ARG A 1 78 ? 9.387 -4.262 5.270 1.00 94.00 78 ARG A O 1
ATOM 614 N N . CYS A 1 79 ? 7.317 -4.993 4.822 1.00 96.50 79 CYS A N 1
ATOM 615 C CA . CYS A 1 79 ? 7.456 -4.872 3.367 1.00 96.50 79 CYS A CA 1
ATOM 616 C C . CYS A 1 79 ? 7.464 -3.399 2.942 1.00 96.50 79 CYS A C 1
ATOM 618 O O . CYS A 1 79 ? 8.297 -3.012 2.128 1.00 96.50 79 CYS A O 1
ATOM 620 N N . ALA A 1 80 ? 6.593 -2.576 3.533 1.00 96.81 80 ALA A N 1
ATOM 621 C CA . ALA A 1 80 ? 6.562 -1.136 3.302 1.00 96.81 80 ALA A CA 1
ATOM 622 C C . ALA A 1 80 ? 7.906 -0.487 3.661 1.00 96.81 80 ALA A C 1
ATOM 624 O O . ALA A 1 80 ? 8.494 0.200 2.824 1.00 96.81 80 ALA A O 1
ATOM 625 N N . ASP A 1 81 ? 8.426 -0.777 4.856 1.00 96.06 81 ASP A N 1
ATOM 626 C CA . ASP A 1 81 ? 9.715 -0.261 5.321 1.00 96.06 81 ASP A CA 1
ATOM 627 C C . ASP A 1 81 ? 10.884 -0.688 4.415 1.00 96.06 81 ASP A C 1
ATOM 629 O O . ASP A 1 81 ? 11.626 0.160 3.908 1.00 96.06 81 ASP A O 1
ATOM 633 N N . ARG A 1 82 ? 11.007 -1.994 4.122 1.00 96.62 82 ARG A N 1
ATOM 634 C CA . ARG A 1 82 ? 12.044 -2.494 3.204 1.00 96.62 82 ARG A CA 1
ATOM 635 C C . ARG A 1 82 ? 11.953 -1.834 1.840 1.00 96.62 82 ARG A C 1
ATOM 637 O O . ARG A 1 82 ? 12.977 -1.423 1.295 1.00 96.62 82 ARG A O 1
ATOM 644 N N . PHE A 1 83 ? 10.752 -1.735 1.277 1.00 97.38 83 PHE A N 1
ATOM 645 C CA . PHE A 1 83 ? 10.584 -1.140 -0.037 1.00 97.38 83 PHE A C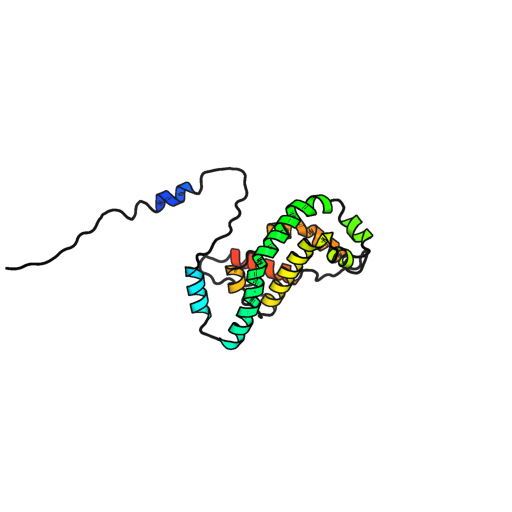A 1
ATOM 646 C C . PHE A 1 83 ? 11.039 0.321 -0.037 1.00 97.38 83 PHE A C 1
ATOM 648 O O . PHE A 1 83 ? 11.859 0.691 -0.875 1.00 97.38 83 PHE A O 1
ATOM 655 N N . LEU A 1 84 ? 10.582 1.132 0.921 1.00 96.50 84 LEU A N 1
ATOM 656 C CA . LEU A 1 84 ? 10.917 2.559 0.991 1.00 96.50 84 LEU A CA 1
ATOM 657 C C . LEU A 1 84 ? 12.399 2.841 1.194 1.00 96.50 84 LEU A C 1
ATOM 659 O O . LEU A 1 84 ? 12.905 3.823 0.647 1.00 96.50 84 LEU A O 1
ATOM 663 N N . HIS A 1 85 ? 13.076 2.029 2.002 1.00 95.12 85 HIS A N 1
ATOM 664 C CA . HIS A 1 85 ? 14.449 2.310 2.409 1.00 95.12 85 HIS A CA 1
ATOM 665 C C . HIS A 1 85 ? 15.489 1.586 1.555 1.00 95.12 85 HIS A C 1
ATOM 667 O O . HIS A 1 85 ? 16.585 2.107 1.367 1.00 95.12 85 HIS A O 1
ATOM 673 N N . GLN A 1 86 ? 15.160 0.419 0.997 1.00 95.00 86 GLN A N 1
ATOM 674 C CA . GLN A 1 86 ? 16.132 -0.414 0.278 1.00 95.00 86 GLN A CA 1
ATOM 675 C C . GLN A 1 86 ? 15.918 -0.419 -1.237 1.00 95.00 86 GLN A C 1
ATOM 677 O O . GLN A 1 86 ? 16.888 -0.513 -1.987 1.00 95.00 86 GLN A O 1
ATOM 682 N N . ARG A 1 87 ? 14.667 -0.335 -1.710 1.00 94.31 87 ARG A N 1
ATOM 683 C CA . ARG A 1 87 ? 14.343 -0.471 -3.143 1.00 94.31 87 ARG A CA 1
ATOM 684 C C . ARG A 1 87 ? 13.991 0.850 -3.799 1.00 94.31 87 ARG A C 1
ATOM 686 O O . ARG A 1 87 ? 14.545 1.186 -4.845 1.00 94.31 87 ARG A O 1
ATOM 693 N N . TRP A 1 88 ? 13.107 1.615 -3.174 1.00 95.69 88 TRP A N 1
ATOM 694 C CA . TRP A 1 88 ? 12.576 2.849 -3.730 1.00 95.69 88 TRP A CA 1
ATOM 695 C C . TRP A 1 88 ? 13.652 3.880 -4.110 1.00 95.69 88 TRP A C 1
ATOM 697 O O . TRP A 1 88 ? 13.562 4.392 -5.223 1.00 95.69 88 TRP A O 1
ATOM 707 N N . PRO A 1 89 ? 14.712 4.133 -3.311 1.00 95.75 89 PRO A N 1
ATOM 708 C CA . PRO A 1 89 ? 15.717 5.141 -3.658 1.00 95.75 89 PRO A CA 1
ATOM 709 C C . PRO A 1 89 ? 16.468 4.831 -4.959 1.00 95.75 89 PRO A C 1
ATOM 711 O O . PRO A 1 89 ? 16.782 5.737 -5.726 1.00 95.75 89 PRO A O 1
ATOM 714 N N . ALA A 1 90 ? 16.732 3.549 -5.227 1.00 94.88 90 ALA A N 1
ATOM 715 C CA . ALA A 1 90 ? 17.396 3.111 -6.453 1.00 94.88 90 ALA A CA 1
ATOM 716 C C . ALA A 1 90 ? 16.430 3.046 -7.644 1.00 94.88 90 ALA A C 1
ATOM 718 O O . ALA A 1 90 ? 16.821 3.310 -8.779 1.00 94.88 90 ALA A O 1
ATOM 719 N N . LEU A 1 91 ? 15.166 2.697 -7.391 1.00 95.12 91 LEU A N 1
ATOM 720 C CA . LEU A 1 91 ? 14.164 2.495 -8.430 1.00 95.12 91 LEU A CA 1
ATOM 721 C C . LEU A 1 91 ? 13.527 3.805 -8.919 1.00 95.12 91 LEU A C 1
ATOM 723 O O . LEU A 1 91 ? 13.288 3.959 -10.115 1.00 95.12 91 LEU A O 1
ATOM 727 N N . GLN A 1 92 ? 13.277 4.761 -8.022 1.00 95.75 92 GLN A N 1
ATOM 728 C CA . GLN A 1 92 ? 12.635 6.042 -8.327 1.00 95.75 92 GLN A CA 1
ATOM 729 C C . GLN A 1 92 ? 13.224 6.777 -9.548 1.00 95.75 92 GLN A C 1
ATOM 731 O O . GLN A 1 92 ? 12.435 7.149 -10.422 1.00 95.75 92 GLN A O 1
ATOM 736 N N . PRO A 1 93 ? 14.553 6.979 -9.676 1.00 97.06 93 PRO A N 1
ATOM 737 C CA . PRO A 1 93 ? 15.114 7.725 -10.806 1.00 97.06 93 PRO A CA 1
ATOM 738 C C . PRO A 1 93 ? 14.945 7.015 -12.157 1.00 97.06 93 PRO A C 1
ATOM 740 O O . PRO A 1 93 ? 14.882 7.679 -13.188 1.00 97.06 93 PRO A O 1
ATOM 743 N N . VAL A 1 94 ? 14.837 5.682 -12.163 1.00 96.81 94 VAL A N 1
ATOM 744 C CA . VAL A 1 94 ? 14.787 4.849 -13.383 1.00 96.81 94 VAL A CA 1
ATOM 745 C C . VAL A 1 94 ? 13.412 4.218 -13.627 1.00 96.81 94 VAL A C 1
ATOM 747 O O . VAL A 1 94 ? 13.245 3.381 -14.513 1.00 96.81 94 VAL A O 1
ATOM 750 N N . LEU A 1 95 ? 12.396 4.616 -12.861 1.00 96.06 95 LEU A N 1
ATOM 751 C CA . LEU A 1 95 ? 11.072 3.993 -12.854 1.00 96.06 95 LEU A CA 1
ATOM 752 C C . LEU A 1 95 ? 10.436 3.894 -14.251 1.00 96.06 95 LEU A C 1
ATOM 754 O O . LEU A 1 95 ? 9.915 2.847 -14.630 1.00 96.06 95 LEU A O 1
ATOM 758 N N . GLN A 1 96 ? 10.484 4.974 -15.034 1.00 95.19 96 GLN A N 1
ATOM 759 C CA . GLN A 1 96 ? 9.885 4.996 -16.375 1.00 95.19 96 GLN A CA 1
ATOM 760 C C . GLN A 1 96 ? 10.598 4.046 -17.341 1.00 95.19 96 GLN A C 1
ATOM 762 O O . GLN A 1 96 ? 9.958 3.404 -18.175 1.00 95.19 96 GLN A O 1
ATOM 767 N N . GLU A 1 97 ? 11.919 3.927 -17.219 1.00 96.12 97 GLU A N 1
ATOM 768 C CA . GLU A 1 97 ? 12.716 2.999 -18.021 1.00 96.12 97 GLU A CA 1
ATOM 769 C C . GLU A 1 97 ? 12.386 1.554 -17.657 1.00 96.12 97 GLU A C 1
ATOM 771 O O . GLU A 1 97 ? 12.178 0.736 -18.552 1.00 96.12 97 GLU A O 1
ATOM 776 N N . ARG A 1 98 ? 12.237 1.258 -16.360 1.00 95.81 98 ARG A N 1
ATOM 777 C CA . ARG A 1 98 ? 11.830 -0.065 -15.862 1.00 95.81 98 ARG A CA 1
ATOM 778 C C . ARG A 1 98 ? 10.442 -0.469 -16.353 1.00 95.81 98 ARG A C 1
ATOM 780 O O . ARG A 1 98 ? 10.284 -1.569 -16.881 1.00 95.81 98 ARG A O 1
ATOM 787 N N . ILE A 1 99 ? 9.460 0.431 -16.270 1.00 95.19 99 ILE A N 1
ATOM 788 C CA . ILE A 1 99 ? 8.103 0.191 -16.791 1.00 95.19 99 ILE A CA 1
ATOM 789 C C . ILE A 1 99 ? 8.139 -0.072 -18.301 1.00 95.19 99 ILE A C 1
ATOM 791 O O . ILE A 1 99 ? 7.482 -0.996 -18.786 1.00 95.19 99 ILE A O 1
ATOM 795 N N . ARG A 1 100 ? 8.923 0.711 -19.054 1.00 94.62 100 ARG A N 1
ATOM 796 C CA . ARG A 1 100 ? 9.071 0.531 -20.504 1.00 94.62 100 ARG A CA 1
ATOM 797 C C . ARG A 1 100 ? 9.734 -0.804 -20.842 1.00 94.62 100 ARG A C 1
ATOM 799 O O . ARG A 1 100 ? 9.249 -1.497 -21.730 1.00 94.62 100 ARG A O 1
ATOM 806 N N . ALA A 1 101 ? 10.798 -1.172 -20.129 1.00 96.12 101 ALA A N 1
ATOM 807 C CA . ALA A 1 101 ? 11.512 -2.432 -20.320 1.00 96.12 101 ALA A CA 1
ATOM 808 C C . ALA A 1 101 ? 10.627 -3.653 -20.021 1.00 96.12 101 ALA A C 1
ATOM 810 O O . ALA A 1 101 ? 10.703 -4.653 -20.729 1.00 96.12 101 ALA A O 1
ATOM 811 N N . ALA A 1 102 ? 9.738 -3.555 -19.029 1.00 95.56 102 ALA A N 1
ATOM 812 C CA . ALA A 1 102 ? 8.751 -4.591 -18.725 1.00 95.56 102 ALA A CA 1
ATOM 813 C C . ALA A 1 102 ? 7.595 -4.668 -19.747 1.00 95.56 102 ALA A C 1
ATOM 815 O O . ALA A 1 102 ? 6.769 -5.580 -19.691 1.00 95.56 102 ALA A O 1
ATOM 816 N N . GLY A 1 103 ? 7.481 -3.690 -20.652 1.00 94.25 103 GLY A N 1
ATOM 817 C CA . GLY A 1 103 ? 6.435 -3.596 -21.672 1.00 94.25 103 GLY A CA 1
ATOM 818 C C . GLY A 1 103 ? 5.071 -3.120 -21.160 1.00 94.25 103 GLY A C 1
ATOM 819 O O . GLY A 1 103 ? 4.262 -2.640 -21.953 1.00 94.25 103 GLY A O 1
ATOM 820 N N . SER A 1 104 ? 4.795 -3.208 -19.857 1.00 94.31 104 SER A N 1
ATOM 821 C CA . SER A 1 104 ? 3.591 -2.650 -19.234 1.00 94.31 104 SER A CA 1
ATOM 822 C C . SER A 1 104 ? 3.777 -2.411 -17.736 1.00 94.31 104 SER A C 1
ATOM 824 O O . SER A 1 104 ? 4.587 -3.072 -17.082 1.00 94.31 104 SER A O 1
ATOM 826 N N . GLY A 1 105 ? 2.970 -1.508 -17.176 1.00 93.38 105 GLY A N 1
ATOM 827 C CA . GLY A 1 105 ? 2.883 -1.285 -15.735 1.00 93.38 105 GLY A CA 1
ATOM 828 C C . GLY A 1 105 ? 2.466 -2.551 -14.986 1.00 93.38 105 GLY A C 1
ATOM 829 O O . GLY A 1 105 ? 3.060 -2.860 -13.960 1.00 93.38 105 GLY A O 1
ATOM 830 N N . ARG A 1 106 ? 1.533 -3.347 -15.531 1.00 94.44 106 ARG A N 1
ATOM 831 C CA . ARG A 1 106 ? 1.139 -4.633 -14.933 1.00 94.44 106 ARG A CA 1
ATOM 832 C C . ARG A 1 106 ? 2.305 -5.620 -14.868 1.00 94.44 106 ARG A C 1
ATOM 834 O O . ARG A 1 106 ? 2.514 -6.235 -13.829 1.00 94.44 106 ARG A O 1
ATOM 841 N N . SER A 1 107 ? 3.052 -5.778 -15.962 1.00 94.94 107 SER A N 1
ATOM 842 C CA . SER A 1 107 ? 4.216 -6.674 -16.002 1.00 94.94 107 SER A CA 1
ATOM 843 C C . SER A 1 107 ? 5.280 -6.244 -14.997 1.00 94.94 107 SER A C 1
ATOM 845 O O . SER A 1 107 ? 5.849 -7.089 -14.315 1.00 94.94 107 SER A O 1
ATOM 847 N N . PHE A 1 108 ? 5.524 -4.936 -14.878 1.00 97.25 108 PHE A N 1
ATOM 848 C CA . PHE A 1 108 ? 6.473 -4.419 -13.900 1.00 97.25 108 PHE A CA 1
ATOM 849 C C . PHE A 1 108 ? 5.982 -4.634 -12.461 1.00 97.25 108 PHE A C 1
ATOM 851 O O . PHE A 1 108 ? 6.722 -5.170 -11.645 1.00 97.25 108 PHE A O 1
ATOM 858 N N . TYR A 1 109 ? 4.720 -4.308 -12.167 1.00 94.88 109 TYR A N 1
ATOM 859 C CA . TYR A 1 109 ? 4.093 -4.500 -10.853 1.00 94.88 109 TYR A CA 1
ATOM 860 C C . TYR A 1 109 ? 4.161 -5.951 -10.351 1.00 94.88 109 TYR A C 1
ATOM 862 O O . TYR A 1 109 ? 4.343 -6.173 -9.160 1.00 94.88 109 TYR A O 1
ATOM 870 N N . LEU A 1 110 ? 4.041 -6.930 -11.252 1.00 92.88 110 LEU A N 1
ATOM 871 C CA . LEU A 1 110 ? 4.095 -8.361 -10.928 1.00 92.88 110 LEU A CA 1
ATOM 872 C C . LEU A 1 110 ? 5.519 -8.949 -10.922 1.00 92.88 110 LEU A C 1
ATOM 874 O O . LEU A 1 110 ? 5.666 -10.159 -10.772 1.00 92.88 110 LEU A O 1
ATOM 878 N N . SER A 1 111 ? 6.556 -8.134 -11.126 1.00 92.31 111 SER A N 1
ATOM 879 C CA . SER A 1 111 ? 7.948 -8.600 -11.115 1.00 92.31 111 SER A CA 1
ATOM 880 C C . SER A 1 111 ? 8.480 -8.835 -9.698 1.00 92.31 111 SER A C 1
ATOM 882 O O . SER A 1 111 ? 8.015 -8.220 -8.739 1.00 92.31 111 SER A O 1
ATOM 884 N N . ASP A 1 112 ? 9.522 -9.663 -9.575 1.00 93.62 112 ASP A N 1
ATOM 885 C CA . ASP A 1 112 ? 10.178 -9.946 -8.288 1.00 93.62 112 ASP A CA 1
ATOM 886 C C . ASP A 1 112 ? 10.750 -8.682 -7.624 1.00 93.62 112 ASP A C 1
ATOM 888 O O . ASP A 1 112 ? 10.725 -8.551 -6.403 1.00 93.62 112 ASP A O 1
ATOM 892 N N . GLU A 1 113 ? 11.225 -7.711 -8.415 1.00 93.19 113 GLU A N 1
ATOM 893 C CA . GLU A 1 113 ? 11.711 -6.416 -7.909 1.00 93.19 113 GLU A CA 1
ATOM 894 C C . GLU A 1 113 ? 10.609 -5.632 -7.174 1.00 93.19 113 GLU A C 1
ATOM 896 O O . GLU A 1 113 ? 10.892 -4.857 -6.258 1.00 93.19 113 GLU A O 1
ATOM 901 N N . MET A 1 114 ? 9.353 -5.865 -7.554 1.00 95.81 114 MET A N 1
ATOM 902 C CA . MET A 1 114 ? 8.177 -5.165 -7.054 1.00 95.81 114 MET A CA 1
ATOM 903 C C . MET A 1 114 ? 7.422 -5.943 -5.973 1.00 95.81 114 MET A C 1
ATOM 905 O O . MET A 1 114 ? 6.385 -5.464 -5.518 1.00 95.81 114 MET A O 1
ATOM 909 N N . SER A 1 115 ? 7.929 -7.091 -5.510 1.00 96.00 115 SER A N 1
ATOM 910 C CA . SER A 1 115 ? 7.207 -7.984 -4.590 1.00 96.00 115 SER A CA 1
ATOM 911 C C . SER A 1 115 ? 6.722 -7.286 -3.314 1.00 96.00 115 SER A C 1
ATOM 913 O O . SER A 1 115 ? 5.572 -7.453 -2.911 1.00 96.00 115 SER A O 1
ATOM 915 N N . ASP A 1 116 ? 7.577 -6.469 -2.693 1.00 97.06 116 ASP A N 1
ATOM 916 C CA . ASP A 1 116 ? 7.239 -5.746 -1.463 1.00 97.06 116 ASP A CA 1
ATOM 917 C C . ASP A 1 116 ? 6.227 -4.623 -1.732 1.00 97.06 116 ASP A C 1
ATOM 919 O O . ASP A 1 116 ? 5.285 -4.446 -0.961 1.00 97.06 116 ASP A O 1
ATOM 923 N N . TYR A 1 117 ? 6.367 -3.906 -2.852 1.00 97.75 117 TYR A N 1
ATOM 924 C CA . TYR A 1 117 ? 5.403 -2.883 -3.262 1.00 97.75 117 TYR A CA 1
ATOM 925 C C . TYR A 1 117 ? 4.028 -3.480 -3.553 1.00 97.75 117 TYR A C 1
ATOM 927 O O . TYR A 1 117 ? 3.006 -2.965 -3.089 1.00 97.75 117 TYR A O 1
ATOM 935 N N . ALA A 1 118 ? 4.015 -4.581 -4.304 1.00 96.62 118 ALA A N 1
ATOM 936 C CA . ALA A 1 118 ? 2.812 -5.303 -4.663 1.00 96.62 118 ALA A CA 1
ATOM 937 C C . ALA A 1 118 ? 2.119 -5.859 -3.419 1.00 96.62 118 ALA A C 1
ATOM 939 O O . ALA A 1 118 ? 0.911 -5.692 -3.294 1.00 96.62 118 ALA A O 1
ATOM 940 N N . ALA A 1 119 ? 2.868 -6.426 -2.467 1.00 96.25 119 ALA A N 1
ATOM 941 C CA . ALA A 1 119 ? 2.309 -6.925 -1.213 1.00 96.25 119 ALA A CA 1
ATOM 942 C C . ALA A 1 119 ? 1.571 -5.829 -0.430 1.00 96.25 119 ALA A C 1
ATOM 944 O O . ALA A 1 119 ? 0.436 -6.048 -0.008 1.00 96.25 119 ALA A O 1
ATOM 945 N N . VAL A 1 120 ? 2.177 -4.646 -0.277 1.00 97.19 120 VAL A N 1
ATOM 946 C CA . VAL A 1 120 ? 1.553 -3.524 0.443 1.00 97.19 120 VAL A CA 1
ATOM 947 C C . VAL A 1 120 ? 0.306 -3.031 -0.287 1.00 97.19 120 VAL A C 1
ATOM 949 O O . VAL A 1 120 ? -0.770 -2.977 0.305 1.00 97.19 120 VAL A O 1
ATOM 952 N N . HIS A 1 121 ? 0.412 -2.729 -1.583 1.00 96.62 121 HIS A N 1
ATOM 953 C CA . HIS A 1 121 ? -0.730 -2.223 -2.348 1.00 96.62 121 HIS A CA 1
ATOM 954 C C . HIS A 1 121 ? -1.866 -3.249 -2.432 1.00 96.62 121 HIS A C 1
ATOM 956 O O . HIS A 1 121 ? -3.025 -2.888 -2.273 1.00 96.62 121 HIS A O 1
ATOM 962 N N . TYR A 1 122 ? -1.559 -4.534 -2.617 1.00 94.12 122 TYR A N 1
ATOM 963 C CA . TYR A 1 122 ? -2.570 -5.591 -2.651 1.00 94.12 122 TYR A CA 1
ATOM 964 C C . TYR A 1 122 ? -3.282 -5.752 -1.303 1.00 94.12 122 TYR A C 1
ATOM 966 O O . TYR A 1 122 ? -4.495 -5.965 -1.268 1.00 94.12 122 TYR A O 1
ATOM 974 N N . HIS A 1 123 ? -2.551 -5.628 -0.192 1.00 94.31 123 HIS A N 1
ATOM 975 C CA . HIS A 1 123 ? -3.131 -5.691 1.147 1.00 94.31 123 HIS A CA 1
ATOM 976 C C . HIS A 1 123 ? -4.115 -4.539 1.395 1.00 94.31 123 HIS A C 1
ATOM 978 O O . HIS A 1 123 ? -5.277 -4.789 1.717 1.00 94.31 123 HIS A O 1
ATOM 984 N N . TYR A 1 124 ? -3.689 -3.289 1.187 1.00 95.69 124 TYR A N 1
ATOM 985 C CA . TYR A 1 124 ? -4.545 -2.126 1.453 1.00 95.69 124 TYR A CA 1
ATOM 986 C C . TYR A 1 124 ? -5.661 -1.938 0.416 1.00 95.69 124 TYR A C 1
ATOM 988 O O . TYR A 1 124 ? -6.715 -1.411 0.765 1.00 95.69 124 TYR A O 1
ATOM 996 N N . GLU A 1 125 ? -5.490 -2.411 -0.823 1.00 94.94 125 GLU A N 1
ATOM 997 C CA . GLU A 1 125 ? -6.574 -2.426 -1.814 1.00 94.94 125 GLU A CA 1
ATOM 998 C C . GLU A 1 125 ? -7.684 -3.395 -1.398 1.00 94.94 125 GLU A C 1
ATOM 1000 O O . GLU A 1 125 ? -8.856 -3.018 -1.394 1.00 94.94 125 GLU A O 1
ATOM 1005 N N . GLN A 1 126 ? -7.335 -4.612 -0.967 1.00 93.38 126 GLN A N 1
ATOM 1006 C CA . GLN A 1 126 ? -8.327 -5.559 -0.447 1.00 93.38 126 GLN A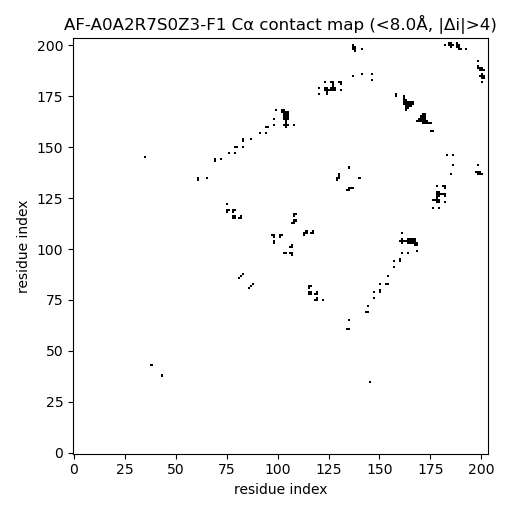 CA 1
ATOM 1007 C C . GLN A 1 126 ? -8.986 -5.053 0.832 1.00 93.38 126 GLN A C 1
ATOM 1009 O O . GLN A 1 126 ? -10.207 -5.114 0.941 1.00 93.38 126 GLN A O 1
ATOM 1014 N N . LEU A 1 127 ? -8.205 -4.530 1.781 1.00 92.31 127 LEU A N 1
ATOM 1015 C CA . LEU A 1 127 ? -8.746 -3.986 3.025 1.00 92.31 127 LEU A CA 1
ATOM 1016 C C . LEU A 1 127 ? -9.723 -2.838 2.743 1.00 92.31 127 LEU A C 1
ATOM 1018 O O . LEU A 1 127 ? -10.833 -2.823 3.272 1.00 92.31 127 LEU A O 1
ATOM 1022 N N . GLY A 1 128 ? -9.343 -1.917 1.854 1.00 94.19 128 GLY A N 1
ATOM 1023 C CA . GLY A 1 128 ? -10.205 -0.822 1.425 1.00 94.19 128 GLY A CA 1
ATOM 1024 C C . GLY A 1 128 ? -11.484 -1.311 0.752 1.00 94.19 128 GLY A C 1
ATOM 1025 O O . GLY A 1 128 ? -12.555 -0.781 1.039 1.00 94.19 128 GLY A O 1
ATOM 1026 N N . ALA A 1 129 ? -11.401 -2.346 -0.088 1.00 91.62 129 ALA A N 1
ATOM 1027 C CA . ALA A 1 129 ? -12.565 -2.930 -0.748 1.00 91.62 129 ALA A CA 1
ATOM 1028 C C . ALA A 1 129 ? -13.500 -3.629 0.251 1.00 91.62 129 ALA A C 1
ATOM 1030 O O . ALA A 1 129 ? -14.714 -3.440 0.190 1.00 91.62 129 ALA A O 1
ATOM 1031 N N . LEU A 1 130 ? -12.950 -4.387 1.204 1.00 90.06 130 LEU A N 1
ATOM 1032 C CA . LEU A 1 130 ? -13.719 -5.068 2.249 1.00 90.06 130 LEU A CA 1
ATOM 1033 C C . LEU A 1 130 ? -14.451 -4.073 3.152 1.00 90.06 130 LEU A C 1
ATOM 1035 O O . LEU A 1 130 ? -15.622 -4.287 3.462 1.00 90.06 130 LEU A O 1
ATOM 1039 N N . VAL A 1 131 ? -13.793 -2.969 3.516 1.00 91.19 131 VAL A N 1
ATOM 1040 C CA . VAL A 1 131 ? -14.423 -1.869 4.257 1.00 91.19 131 VAL A CA 1
ATOM 1041 C C . VAL A 1 131 ? -15.498 -1.190 3.410 1.00 91.19 131 VAL A C 1
ATOM 1043 O O . VAL A 1 131 ? -16.629 -1.032 3.863 1.00 91.19 131 VAL A O 1
ATOM 1046 N N . LYS A 1 132 ? -15.183 -0.822 2.161 1.00 92.06 132 LYS A N 1
ATOM 1047 C CA . LYS A 1 132 ? -16.119 -0.123 1.267 1.00 92.06 132 LYS A CA 1
ATOM 1048 C C . LYS A 1 132 ? -17.399 -0.922 1.014 1.00 92.06 132 LYS A C 1
ATOM 1050 O O . LYS A 1 132 ? -18.477 -0.345 0.931 1.00 92.06 132 LYS A O 1
ATOM 1055 N N . LEU A 1 133 ? -17.275 -2.239 0.879 1.00 88.00 133 LEU A N 1
ATOM 1056 C CA . LEU A 1 133 ? -18.392 -3.148 0.624 1.00 88.00 133 LEU A CA 1
ATOM 1057 C C . LEU A 1 133 ? -19.105 -3.608 1.910 1.00 88.00 133 LEU A C 1
ATOM 1059 O O . LEU A 1 133 ? -20.059 -4.378 1.821 1.00 88.00 133 LEU A O 1
ATOM 1063 N N . GLY A 1 134 ? -18.661 -3.160 3.091 1.00 85.38 134 GLY A N 1
ATOM 1064 C CA . GLY A 1 134 ? -19.281 -3.492 4.376 1.00 85.38 134 GLY A CA 1
ATOM 1065 C C . GLY A 1 134 ? -19.037 -4.928 4.857 1.00 85.38 134 GLY A C 1
ATOM 1066 O O . GLY A 1 134 ? -19.774 -5.420 5.706 1.00 85.38 134 GLY A O 1
ATOM 1067 N N . TYR A 1 135 ? -18.021 -5.621 4.330 1.00 82.94 135 TYR A N 1
ATOM 1068 C CA . TYR A 1 135 ? -17.628 -6.949 4.822 1.00 82.94 135 TYR A CA 1
ATOM 1069 C C . TYR A 1 135 ? -16.851 -6.880 6.141 1.00 82.94 135 TYR A C 1
ATOM 1071 O O . TYR A 1 135 ? -16.869 -7.837 6.916 1.00 82.94 135 TYR A O 1
ATOM 1079 N N . ILE A 1 136 ? -16.159 -5.764 6.389 1.00 82.81 136 ILE A N 1
ATOM 1080 C CA . ILE A 1 136 ? -15.453 -5.487 7.640 1.00 82.81 136 ILE A CA 1
ATOM 1081 C C . ILE A 1 136 ? -15.831 -4.082 8.107 1.00 82.81 136 ILE A C 1
ATOM 1083 O O . ILE A 1 136 ? -15.781 -3.125 7.338 1.00 82.81 136 ILE A O 1
ATOM 1087 N N . GLU A 1 137 ? -16.165 -3.962 9.387 1.00 84.00 137 GLU A N 1
ATOM 1088 C CA . GLU A 1 137 ? -16.459 -2.683 10.030 1.00 84.00 137 GLU A CA 1
ATOM 1089 C C . GLU A 1 137 ? -15.196 -1.812 10.113 1.00 84.00 137 GLU A C 1
ATOM 1091 O O . GLU A 1 137 ? -14.196 -2.200 10.728 1.00 84.00 137 GLU A O 1
ATOM 1096 N N . PHE A 1 138 ? -15.249 -0.605 9.543 1.00 89.56 138 PHE A N 1
ATOM 1097 C CA . PHE A 1 138 ? -14.140 0.351 9.597 1.00 89.56 138 PHE A CA 1
ATOM 1098 C C . PHE A 1 138 ? -13.657 0.681 11.025 1.00 89.56 138 PHE A C 1
ATOM 1100 O O . PHE A 1 138 ? -12.440 0.690 11.217 1.00 89.56 138 PHE A O 1
ATOM 1107 N N . PRO A 1 139 ? -14.528 0.874 12.044 1.00 89.38 139 PRO A N 1
ATOM 1108 C CA . PRO A 1 139 ? -14.078 1.092 13.421 1.00 89.38 139 PRO A CA 1
ATOM 1109 C C . PRO A 1 139 ? -13.084 0.038 13.931 1.00 89.38 139 PRO A C 1
ATOM 1111 O O . PRO A 1 139 ? -12.117 0.372 14.614 1.00 89.38 139 PRO A O 1
ATOM 1114 N N . LEU A 1 140 ? -13.297 -1.236 13.577 1.00 84.75 140 LEU A N 1
ATOM 1115 C CA . LEU A 1 140 ? -12.417 -2.335 13.975 1.00 84.75 140 LEU A CA 1
ATOM 1116 C C . LEU A 1 140 ? -11.058 -2.237 13.275 1.00 84.75 140 LEU A C 1
ATOM 1118 O O . LEU A 1 140 ? -10.021 -2.412 13.909 1.00 84.75 140 LEU A O 1
ATOM 1122 N N . VAL A 1 141 ? -11.069 -1.939 11.976 1.00 88.00 141 VAL A N 1
ATOM 1123 C CA . VAL A 1 141 ? -9.853 -1.753 11.174 1.00 88.00 141 VAL A CA 1
ATOM 1124 C C . VAL A 1 141 ? -9.037 -0.576 11.702 1.00 88.00 141 VAL A C 1
ATOM 1126 O O . VAL A 1 141 ? -7.849 -0.735 11.966 1.00 88.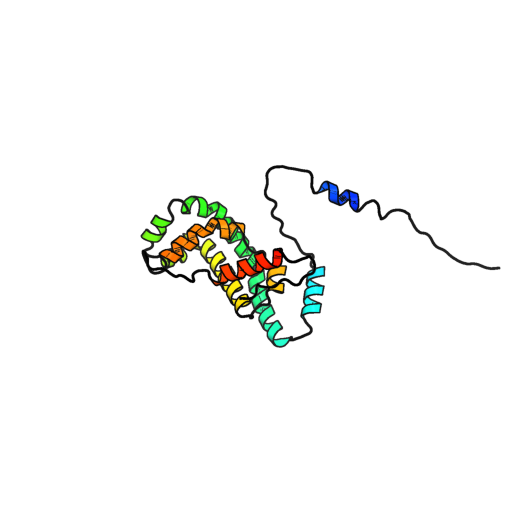00 141 VAL A O 1
ATOM 1129 N N . PHE A 1 142 ? -9.678 0.571 11.932 1.00 88.62 142 PHE A N 1
ATOM 1130 C CA . PHE A 1 142 ? -9.036 1.785 12.435 1.00 88.62 142 PHE A CA 1
ATOM 1131 C C . PHE A 1 142 ? -8.365 1.585 13.800 1.00 88.62 142 PHE A C 1
ATOM 1133 O O . PHE A 1 142 ? -7.304 2.151 14.054 1.00 88.62 142 PHE A O 1
ATOM 1140 N N . ALA A 1 143 ? -8.967 0.774 14.674 1.00 84.69 143 ALA A N 1
ATOM 1141 C CA . ALA A 1 143 ? -8.436 0.505 16.007 1.00 84.69 143 ALA A CA 1
ATOM 1142 C C . ALA A 1 143 ? -7.189 -0.399 16.012 1.00 84.69 143 ALA A C 1
ATOM 1144 O O . ALA A 1 143 ? -6.455 -0.404 17.000 1.00 84.69 143 ALA A O 1
ATOM 1145 N N . ILE A 1 144 ? -6.967 -1.187 14.954 1.00 84.38 144 ILE A N 1
ATOM 1146 C CA . ILE A 1 144 ? -5.973 -2.274 14.951 1.00 84.38 144 ILE A CA 1
ATOM 1147 C C . ILE A 1 144 ? -4.878 -2.040 13.913 1.00 84.38 144 ILE A C 1
ATOM 1149 O O . ILE A 1 144 ? -3.703 -2.239 14.211 1.00 84.38 144 ILE A O 1
ATOM 1153 N N . ILE A 1 145 ? -5.257 -1.633 12.703 1.00 88.31 145 ILE A N 1
ATOM 1154 C CA . ILE A 1 145 ? -4.341 -1.436 11.584 1.00 88.31 145 ILE A CA 1
ATOM 1155 C C . ILE A 1 145 ? -4.006 0.048 11.482 1.00 88.31 145 ILE A C 1
ATOM 1157 O O . ILE A 1 145 ? -4.889 0.893 11.312 1.00 88.31 145 ILE A O 1
ATOM 1161 N N . ALA A 1 146 ? -2.718 0.375 11.514 1.00 90.56 146 ALA A N 1
ATOM 1162 C CA . ALA A 1 146 ? -2.258 1.709 11.162 1.00 90.56 146 ALA A CA 1
ATOM 1163 C C . ALA A 1 146 ? -2.228 1.866 9.634 1.00 90.56 146 ALA A C 1
ATOM 1165 O O . ALA A 1 146 ? -1.666 1.033 8.923 1.00 90.56 146 ALA A O 1
ATOM 1166 N N . TYR A 1 147 ? -2.805 2.953 9.117 1.00 94.75 147 TYR A N 1
ATOM 1167 C CA . TYR A 1 147 ? -2.647 3.289 7.704 1.00 94.75 147 TYR A CA 1
ATOM 1168 C C . TYR A 1 147 ? -1.214 3.787 7.434 1.00 94.75 147 TYR A C 1
ATOM 1170 O O . TYR A 1 147 ? -0.704 4.595 8.214 1.00 94.75 147 TYR A O 1
ATOM 1178 N N . PRO A 1 148 ? -0.542 3.339 6.358 1.00 95.81 148 PRO A N 1
ATOM 1179 C CA . PRO A 1 148 ? 0.876 3.595 6.145 1.00 95.81 148 PRO A CA 1
ATOM 1180 C C . PRO A 1 148 ? 1.067 4.906 5.366 1.00 95.81 148 PRO A C 1
ATOM 1182 O O . PRO A 1 148 ? 1.498 4.901 4.212 1.00 95.81 148 PRO A O 1
ATOM 1185 N N . ASP A 1 149 ? 0.719 6.035 5.987 1.00 95.94 149 ASP A N 1
ATOM 1186 C CA . ASP A 1 149 ? 0.658 7.349 5.324 1.00 95.94 149 ASP A CA 1
ATOM 1187 C C . ASP A 1 149 ? 1.961 7.720 4.596 1.00 95.94 149 ASP A C 1
ATOM 1189 O O . ASP A 1 149 ? 1.936 8.011 3.400 1.00 95.94 149 ASP A O 1
ATOM 1193 N N . GLU A 1 150 ? 3.109 7.629 5.280 1.00 95.94 150 GLU A N 1
ATOM 1194 C CA . GLU A 1 150 ? 4.416 7.972 4.696 1.00 95.94 150 GLU A CA 1
ATOM 1195 C C . GLU A 1 150 ? 4.727 7.114 3.460 1.00 95.94 150 GLU A C 1
ATOM 1197 O O . GLU A 1 150 ? 5.213 7.608 2.440 1.00 95.94 150 GLU A O 1
ATOM 1202 N N . TYR A 1 151 ? 4.417 5.818 3.528 1.00 97.38 151 TYR A N 1
ATOM 1203 C CA . TYR A 1 151 ? 4.625 4.900 2.415 1.00 97.38 151 TYR A CA 1
ATOM 1204 C C . TYR A 1 151 ? 3.793 5.293 1.197 1.00 97.38 151 TYR A C 1
ATOM 1206 O O . TYR A 1 151 ? 4.321 5.365 0.081 1.00 97.38 151 TYR A O 1
ATOM 1214 N N . MET A 1 152 ? 2.504 5.556 1.411 1.00 97.44 152 MET A N 1
ATOM 1215 C CA . MET A 1 152 ? 1.579 5.910 0.336 1.00 97.44 152 MET A CA 1
ATOM 1216 C C . MET A 1 152 ? 1.974 7.242 -0.303 1.00 97.44 152 MET A C 1
ATOM 1218 O O . MET A 1 152 ? 1.996 7.354 -1.528 1.00 97.44 152 MET A O 1
ATOM 1222 N N . GLU A 1 153 ? 2.381 8.224 0.503 1.00 96.81 153 GLU A N 1
ATOM 1223 C CA . GLU A 1 153 ? 2.861 9.515 0.010 1.00 96.81 153 GLU A CA 1
ATOM 1224 C C . GLU A 1 153 ? 4.134 9.360 -0.834 1.00 96.81 153 GLU A C 1
ATOM 1226 O O . GLU A 1 153 ? 4.188 9.795 -1.991 1.00 96.81 153 GLU A O 1
ATOM 1231 N N . ARG A 1 154 ? 5.155 8.686 -0.295 1.00 96.88 154 ARG A N 1
ATOM 1232 C CA . ARG A 1 154 ? 6.461 8.553 -0.959 1.00 96.88 154 ARG A CA 1
ATOM 1233 C C . ARG A 1 154 ? 6.400 7.721 -2.233 1.00 96.88 154 ARG A C 1
ATOM 1235 O O . ARG A 1 154 ? 7.207 7.948 -3.136 1.00 96.88 154 ARG A O 1
ATOM 1242 N N . THR A 1 155 ? 5.456 6.786 -2.327 1.00 96.69 155 THR A N 1
ATOM 1243 C CA . THR A 1 155 ? 5.288 5.911 -3.497 1.00 96.69 155 THR A CA 1
ATOM 1244 C C . THR A 1 155 ? 4.170 6.351 -4.450 1.00 96.69 155 THR A C 1
ATOM 1246 O O . THR A 1 155 ? 3.978 5.729 -5.497 1.00 96.69 155 THR A O 1
ATOM 1249 N N . ALA A 1 156 ? 3.492 7.474 -4.187 1.00 95.75 156 ALA A N 1
ATOM 1250 C CA . ALA A 1 156 ? 2.390 7.966 -5.020 1.00 95.75 156 ALA A CA 1
ATOM 1251 C C . ALA A 1 156 ? 2.783 8.178 -6.497 1.00 95.75 156 ALA A C 1
ATOM 1253 O O . ALA A 1 156 ? 1.989 7.943 -7.411 1.00 95.75 156 ALA A O 1
ATOM 1254 N N . SER A 1 157 ? 4.019 8.615 -6.761 1.00 94.94 157 SER A N 1
ATOM 1255 C CA . SER A 1 157 ? 4.525 8.786 -8.131 1.00 94.94 157 SER A CA 1
ATOM 1256 C C . SER A 1 157 ? 4.662 7.453 -8.874 1.00 94.94 157 SER A C 1
ATOM 1258 O O . SER A 1 157 ? 4.386 7.392 -10.075 1.00 94.94 157 SER A O 1
ATOM 1260 N N . MET A 1 158 ? 5.005 6.376 -8.162 1.00 95.88 158 MET A N 1
ATOM 1261 C CA . MET A 1 158 ? 5.040 5.025 -8.710 1.00 95.88 158 MET A CA 1
ATOM 1262 C C . MET A 1 158 ? 3.652 4.536 -9.093 1.00 95.88 158 MET A C 1
ATOM 1264 O O . MET A 1 158 ? 3.462 4.099 -10.228 1.00 95.88 158 MET A O 1
ATOM 1268 N N . GLN A 1 159 ? 2.680 4.663 -8.190 1.00 95.81 159 GLN A N 1
ATOM 1269 C CA . GLN A 1 159 ? 1.302 4.258 -8.461 1.00 95.81 159 GLN A CA 1
ATOM 1270 C C . GLN A 1 159 ? 0.756 4.969 -9.707 1.00 95.81 159 GLN A C 1
ATOM 1272 O O . GLN A 1 159 ? 0.214 4.323 -10.603 1.00 95.81 159 GLN A O 1
ATOM 1277 N N . LYS A 1 160 ? 0.984 6.286 -9.824 1.00 95.75 160 LYS A N 1
ATOM 1278 C CA . LYS A 1 160 ? 0.596 7.076 -11.006 1.00 95.75 160 LYS A CA 1
ATOM 1279 C C . LYS A 1 160 ? 1.266 6.578 -12.288 1.00 95.75 160 LYS A C 1
ATOM 1281 O O . LYS A 1 160 ? 0.604 6.447 -13.316 1.00 95.75 160 LYS A O 1
ATOM 1286 N N . ALA A 1 161 ? 2.566 6.286 -12.243 1.00 96.12 161 ALA A N 1
ATOM 1287 C CA . ALA A 1 161 ? 3.307 5.797 -13.404 1.00 96.12 161 ALA A CA 1
ATOM 1288 C C . ALA A 1 161 ? 2.833 4.407 -1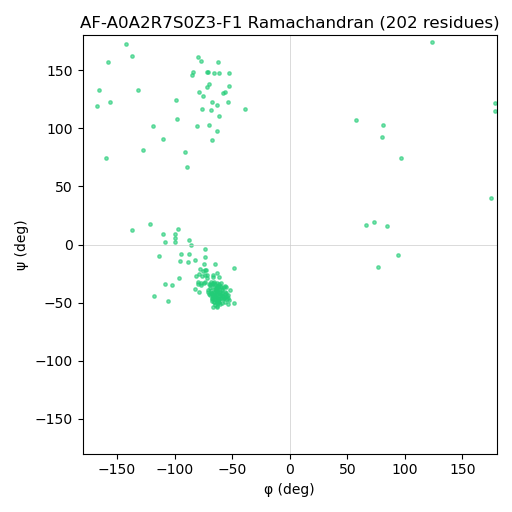3.862 1.00 96.12 161 ALA A C 1
ATOM 1290 O O . ALA A 1 161 ? 2.691 4.172 -15.067 1.00 96.12 161 ALA A O 1
ATOM 1291 N N . LEU A 1 162 ? 2.563 3.509 -12.909 1.00 96.00 162 LEU A N 1
ATOM 1292 C CA . LEU A 1 162 ? 1.992 2.187 -13.163 1.00 96.00 162 LEU A CA 1
ATOM 1293 C C . LEU A 1 162 ? 0.589 2.303 -13.762 1.00 96.00 162 LEU A C 1
ATOM 1295 O O . LEU A 1 162 ? 0.328 1.696 -14.800 1.00 96.00 162 LEU A O 1
ATOM 1299 N N . ALA A 1 163 ? -0.279 3.115 -13.151 1.00 94.44 163 ALA A N 1
ATOM 1300 C CA . ALA A 1 163 ? -1.644 3.349 -13.609 1.00 94.44 163 ALA A CA 1
ATOM 1301 C C . ALA A 1 163 ? -1.665 3.869 -15.047 1.00 94.44 163 ALA A C 1
ATOM 1303 O O . ALA A 1 163 ? -2.387 3.321 -15.871 1.00 94.44 163 ALA A O 1
ATOM 1304 N N . ALA A 1 164 ? -0.822 4.851 -15.384 1.00 96.62 164 ALA A N 1
ATOM 1305 C CA . ALA A 1 164 ? -0.751 5.438 -16.724 1.00 96.62 164 ALA A CA 1
ATOM 1306 C C . ALA A 1 164 ? -0.320 4.446 -17.824 1.00 96.62 164 ALA A C 1
ATOM 1308 O O . ALA A 1 164 ? -0.644 4.642 -18.996 1.00 96.62 164 ALA A O 1
ATOM 1309 N N . ASN A 1 165 ? 0.397 3.379 -17.457 1.00 96.06 165 ASN A N 1
ATOM 1310 C CA . ASN A 1 165 ? 0.979 2.415 -18.396 1.00 96.06 165 ASN A CA 1
ATOM 1311 C C . ASN A 1 165 ? 0.495 0.976 -18.165 1.00 96.06 165 ASN A C 1
ATOM 1313 O O . ASN A 1 165 ? 1.137 0.027 -18.622 1.00 96.06 165 ASN A O 1
ATOM 1317 N N . TRP A 1 166 ? -0.608 0.785 -17.436 1.00 96.00 166 TRP A N 1
ATOM 1318 C CA . TRP A 1 166 ? -0.991 -0.516 -16.885 1.00 96.00 166 TRP A CA 1
ATOM 1319 C C . TRP A 1 166 ? -1.074 -1.630 -17.933 1.00 96.00 166 TRP A C 1
ATOM 1321 O O . TRP A 1 166 ? -0.510 -2.705 -17.730 1.00 96.00 166 TRP A O 1
ATOM 1331 N N . LYS A 1 167 ? -1.725 -1.362 -19.073 1.00 92.56 167 LYS A N 1
ATOM 1332 C CA . LYS A 1 167 ? -1.900 -2.321 -20.186 1.00 92.56 167 LYS A CA 1
ATOM 1333 C C . LYS A 1 167 ? -0.864 -2.142 -21.306 1.00 92.56 167 LYS A C 1
ATOM 1335 O O . LYS A 1 167 ? -1.059 -2.647 -22.412 1.00 92.56 167 LYS A O 1
ATOM 1340 N N . GLY A 1 168 ? 0.197 -1.385 -21.045 1.00 89.69 168 GLY A N 1
ATOM 1341 C CA . GLY A 1 168 ? 1.210 -0.976 -22.016 1.00 89.69 168 GLY A CA 1
ATOM 1342 C C . GLY A 1 168 ? 1.353 0.548 -22.093 1.00 89.69 168 GLY A C 1
ATOM 1343 O O . GLY A 1 168 ? 0.575 1.265 -21.456 1.00 89.69 168 GLY A O 1
ATOM 1344 N N . PRO A 1 169 ? 2.328 1.060 -22.866 1.00 91.50 169 PRO A N 1
ATOM 1345 C CA . PRO A 1 169 ? 2.618 2.489 -22.938 1.00 91.50 169 PRO A CA 1
ATOM 1346 C C . PRO A 1 169 ? 1.379 3.323 -23.285 1.00 91.50 169 PRO A C 1
ATOM 1348 O O . PRO A 1 169 ? 0.736 3.082 -24.309 1.00 91.50 169 PRO A O 1
ATOM 1351 N N . GLY A 1 170 ? 1.031 4.278 -22.418 1.00 90.81 170 GLY A N 1
ATOM 1352 C CA . GLY A 1 170 ? -0.125 5.167 -22.603 1.00 90.81 170 GLY A CA 1
ATOM 1353 C C . GLY A 1 170 ? -1.496 4.479 -22.559 1.00 90.81 170 GLY A C 1
ATOM 1354 O O . GLY A 1 170 ? -2.479 5.056 -23.022 1.00 90.81 170 GLY A O 1
ATOM 1355 N N . ARG A 1 171 ? -1.582 3.246 -22.041 1.00 93.06 171 ARG A N 1
ATOM 1356 C CA . ARG A 1 171 ? -2.838 2.494 -21.886 1.00 93.06 171 ARG A CA 1
ATOM 1357 C C . ARG A 1 171 ? -3.193 2.374 -20.401 1.00 93.06 171 ARG A C 1
ATOM 1359 O O . ARG A 1 171 ? -2.753 1.411 -19.757 1.00 93.06 171 ARG A O 1
ATOM 1366 N N . PRO A 1 172 ? -3.965 3.330 -19.855 1.00 94.81 172 PRO A N 1
ATOM 1367 C CA . PRO A 1 172 ? -4.113 3.465 -18.418 1.00 94.81 172 PRO A CA 1
ATOM 1368 C C . PRO A 1 172 ? -5.099 2.470 -17.786 1.00 94.81 172 PRO A C 1
ATOM 1370 O O . PRO A 1 172 ? -5.963 1.899 -18.458 1.00 94.81 172 PRO A O 1
ATOM 1373 N N . LEU A 1 173 ? -4.979 2.307 -16.467 1.00 92.56 173 LEU A N 1
ATOM 1374 C CA . LEU A 1 173 ? -5.990 1.755 -15.563 1.00 92.56 173 LEU A CA 1
ATOM 1375 C C . LEU A 1 173 ? -6.343 2.839 -14.534 1.00 92.56 173 LEU A C 1
ATOM 1377 O O . LEU A 1 173 ? -5.566 3.104 -13.620 1.00 92.56 173 LEU A O 1
ATOM 1381 N N . ASN A 1 174 ? -7.482 3.503 -14.732 1.00 88.19 174 ASN A N 1
ATOM 1382 C CA . ASN A 1 174 ? -7.839 4.726 -13.999 1.00 88.19 174 ASN A CA 1
ATOM 1383 C C . ASN A 1 174 ? -8.248 4.476 -12.541 1.00 88.19 174 ASN A C 1
ATOM 1385 O O . ASN A 1 174 ? -8.198 5.388 -11.725 1.00 88.19 174 ASN A O 1
ATOM 1389 N N . ASP A 1 175 ? -8.670 3.257 -12.229 1.00 89.19 175 ASP A N 1
ATOM 1390 C CA . ASP A 1 175 ? -9.150 2.811 -10.924 1.00 89.19 175 ASP A CA 1
ATOM 1391 C C . ASP A 1 175 ? -8.083 2.045 -10.124 1.00 89.19 175 ASP A C 1
ATOM 1393 O O . ASP A 1 175 ? -8.383 1.502 -9.061 1.00 89.19 175 ASP A O 1
ATOM 1397 N N . LEU A 1 176 ? -6.824 2.020 -10.586 1.00 91.19 176 LEU A N 1
ATOM 1398 C CA . LEU A 1 176 ? -5.731 1.383 -9.850 1.00 91.19 176 LEU A CA 1
ATOM 1399 C C . LEU A 1 176 ? -5.527 2.058 -8.483 1.00 91.19 176 LEU A C 1
ATOM 1401 O O . LEU A 1 176 ? -5.019 3.177 -8.399 1.00 91.19 176 LEU A O 1
ATOM 1405 N N . GLY A 1 177 ? -5.858 1.340 -7.409 1.00 92.81 177 GLY A N 1
ATOM 1406 C CA . GLY A 1 177 ? -5.759 1.844 -6.039 1.00 92.81 177 GLY A CA 1
ATOM 1407 C C . GLY A 1 177 ? -6.975 2.651 -5.580 1.00 92.81 177 GLY A C 1
ATOM 1408 O O . GLY A 1 177 ? -6.886 3.402 -4.608 1.00 92.81 177 GLY A O 1
ATOM 1409 N N . ALA A 1 178 ? -8.109 2.558 -6.282 1.00 93.88 178 ALA A N 1
ATOM 1410 C CA . ALA A 1 178 ? -9.325 3.273 -5.903 1.00 93.88 178 ALA A CA 1
ATOM 1411 C C . ALA A 1 178 ? -9.781 2.925 -4.476 1.00 93.88 178 ALA A C 1
ATOM 1413 O O . ALA A 1 178 ? -10.249 3.812 -3.751 1.00 93.88 178 ALA A O 1
ATOM 1414 N N . SER A 1 179 ? -9.615 1.669 -4.053 1.00 95.19 179 SER A N 1
ATOM 1415 C CA . SER A 1 179 ? -10.003 1.230 -2.710 1.00 95.19 179 SER A CA 1
ATOM 1416 C C . SER A 1 179 ? -8.992 1.667 -1.651 1.00 95.19 179 SER A C 1
ATOM 1418 O O . SER A 1 179 ? -9.407 2.062 -0.561 1.00 95.19 179 SER A O 1
ATOM 1420 N N . ILE A 1 180 ? -7.695 1.703 -1.980 1.00 96.38 180 ILE A N 1
ATOM 1421 C CA . ILE A 1 180 ? -6.664 2.339 -1.137 1.00 96.38 180 ILE A CA 1
ATOM 1422 C C . ILE A 1 180 ? -7.028 3.806 -0.876 1.00 96.38 180 ILE A C 1
ATOM 1424 O O . ILE A 1 180 ? -7.068 4.240 0.273 1.00 96.38 180 ILE A O 1
ATOM 1428 N N . HIS A 1 181 ? -7.355 4.570 -1.923 1.00 95.94 181 HIS A N 1
ATOM 1429 C CA . HIS A 1 181 ? -7.712 5.984 -1.777 1.00 95.94 181 HIS A CA 1
ATOM 1430 C C . HIS A 1 181 ? -9.004 6.197 -0.986 1.00 95.94 181 HIS A C 1
ATOM 1432 O O . HIS A 1 181 ? -9.130 7.189 -0.270 1.00 95.94 181 HIS A O 1
ATOM 1438 N N . TRP A 1 182 ? -9.979 5.294 -1.112 1.00 96.38 182 TRP A N 1
ATOM 1439 C CA . TRP A 1 182 ? -11.161 5.307 -0.253 1.00 96.38 182 TRP A CA 1
ATOM 1440 C C . TRP A 1 182 ? -10.786 5.081 1.214 1.00 96.38 182 TRP A C 1
ATOM 1442 O O . TRP A 1 182 ? -11.161 5.884 2.068 1.00 96.38 182 TRP A O 1
ATOM 1452 N N . LEU A 1 183 ? -9.998 4.039 1.492 1.00 96.88 183 LEU A N 1
ATOM 1453 C CA . LEU A 1 183 ? -9.554 3.708 2.842 1.00 96.88 183 LEU A CA 1
ATOM 1454 C C . LEU A 1 183 ? -8.781 4.870 3.472 1.00 96.88 183 LEU A C 1
ATOM 1456 O O . LEU A 1 183 ? -9.075 5.255 4.602 1.00 96.88 183 LEU A O 1
ATOM 1460 N N . GLN A 1 184 ? -7.869 5.489 2.719 1.00 97.44 184 GLN A N 1
ATOM 1461 C CA . GLN A 1 184 ? -7.143 6.683 3.144 1.00 97.44 184 GLN A CA 1
ATOM 1462 C C . GLN A 1 184 ? -8.092 7.789 3.617 1.00 97.44 184 GLN A C 1
ATOM 1464 O O . GLN A 1 184 ? -7.910 8.331 4.705 1.00 97.44 184 GLN A O 1
ATOM 1469 N N . ARG A 1 185 ? -9.146 8.087 2.843 1.00 97.50 185 ARG A N 1
ATOM 1470 C CA . ARG A 1 185 ? -10.137 9.104 3.225 1.00 97.50 185 ARG A CA 1
ATOM 1471 C C . ARG A 1 185 ? -10.868 8.748 4.515 1.00 97.50 185 ARG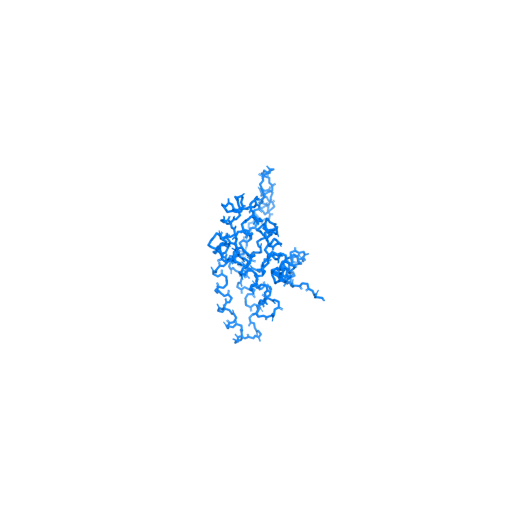 A C 1
ATOM 1473 O O . ARG A 1 185 ? -11.137 9.649 5.303 1.00 97.50 185 ARG A O 1
ATOM 1480 N N . CYS A 1 186 ? -11.165 7.470 4.758 1.00 97.12 186 CYS A N 1
ATOM 1481 C CA . CYS A 1 186 ? -11.748 7.041 6.031 1.00 97.12 186 CYS A CA 1
ATOM 1482 C C . CYS A 1 186 ? -10.803 7.325 7.210 1.00 97.12 186 CYS A C 1
ATOM 1484 O O . CYS A 1 186 ? -11.226 7.913 8.207 1.00 97.12 186 CYS A O 1
ATOM 1486 N N . TYR A 1 187 ? -9.513 6.984 7.087 1.00 97.31 187 TYR A N 1
ATOM 1487 C CA . TYR A 1 187 ? -8.515 7.283 8.124 1.00 97.31 187 TYR A CA 1
ATOM 1488 C C . TYR A 1 187 ? -8.349 8.788 8.346 1.00 97.31 187 TYR A C 1
ATOM 1490 O O . TYR A 1 187 ? -8.368 9.251 9.486 1.00 97.31 187 TYR A O 1
ATOM 1498 N N . GLU A 1 188 ? -8.217 9.565 7.273 1.00 97.06 188 GLU A N 1
ATOM 1499 C CA . GLU A 1 188 ? -8.089 11.023 7.341 1.00 97.06 188 GLU A CA 1
ATOM 1500 C C . GLU A 1 188 ? -9.319 11.694 7.954 1.00 97.06 188 GLU A C 1
ATOM 1502 O O . GLU A 1 188 ? -9.178 12.687 8.669 1.00 97.06 188 GLU A O 1
ATOM 1507 N N . HIS A 1 189 ? -10.517 11.182 7.668 1.00 96.50 189 HIS A N 1
ATOM 1508 C CA . HIS A 1 189 ? -11.759 11.661 8.261 1.00 96.50 189 HIS A CA 1
ATOM 1509 C C . HIS A 1 189 ? -11.797 11.351 9.761 1.00 96.50 189 HIS A C 1
ATOM 1511 O O . HIS A 1 189 ? -11.926 12.263 10.574 1.00 96.50 189 HIS A O 1
ATOM 1517 N N . SER A 1 190 ? -11.587 10.089 10.135 1.00 95.44 190 SER A N 1
ATOM 1518 C CA . SER A 1 190 ? -11.689 9.649 11.529 1.00 95.44 190 SER A CA 1
ATOM 1519 C C . SER A 1 190 ? -10.631 10.238 12.454 1.00 95.44 190 SER A C 1
ATOM 1521 O O . SER A 1 190 ? -10.923 10.536 13.607 1.00 95.44 190 SER A O 1
ATOM 1523 N N . ARG A 1 191 ? -9.417 10.499 11.957 1.00 94.94 191 ARG A N 1
ATOM 1524 C CA . ARG A 1 191 ? -8.368 11.190 12.732 1.00 94.94 191 ARG A CA 1
ATOM 1525 C C . ARG A 1 191 ? -8.722 12.640 13.086 1.00 94.94 191 ARG A C 1
ATOM 1527 O O . ARG A 1 191 ? -8.064 13.221 13.943 1.00 94.94 191 ARG A O 1
ATOM 1534 N N . LYS A 1 192 ? -9.716 13.237 12.418 1.00 95.38 192 LYS A N 1
ATOM 1535 C CA . LYS A 1 192 ? -10.196 14.603 12.685 1.00 95.38 192 LYS A CA 1
ATOM 1536 C C . LYS A 1 192 ? -11.386 14.634 13.645 1.00 95.38 192 LYS A C 1
ATOM 1538 O O . LYS A 1 192 ? -11.795 15.725 14.039 1.00 95.38 192 LYS A O 1
ATOM 1543 N N . LEU A 1 193 ? -11.951 13.478 13.995 1.00 89.56 193 LEU A N 1
ATOM 1544 C CA . LEU A 1 193 ? -13.081 13.409 14.911 1.00 89.56 193 LEU A CA 1
ATOM 1545 C C . LEU A 1 193 ? -12.645 13.743 16.349 1.00 89.56 193 LEU A C 1
ATOM 1547 O O . LEU A 1 193 ? -11.509 13.450 16.739 1.00 89.56 193 LEU A O 1
ATOM 1551 N N . PRO A 1 194 ? -13.534 14.353 17.154 1.00 90.81 194 PRO A N 1
ATOM 1552 C CA . PRO A 1 194 ? -13.319 14.519 18.584 1.00 90.81 194 PRO A CA 1
ATOM 1553 C C . PRO A 1 194 ? -12.971 13.198 19.297 1.00 90.81 194 PRO A C 1
ATOM 1555 O O . PRO A 1 194 ? -13.489 12.140 18.932 1.00 90.81 194 PRO A O 1
ATOM 1558 N N . PRO A 1 195 ? -12.145 13.233 20.359 1.00 82.88 195 PRO A N 1
ATOM 1559 C CA . PRO A 1 195 ? -11.891 12.051 21.175 1.00 82.88 195 PRO A CA 1
ATOM 1560 C C . PRO A 1 195 ? -13.194 11.452 21.723 1.00 82.88 195 PRO A C 1
ATOM 1562 O O . PRO A 1 195 ? -14.006 12.167 22.305 1.00 82.88 195 PRO A O 1
ATOM 1565 N N . GLY A 1 196 ? -13.364 10.137 21.576 1.00 78.50 196 GLY A N 1
ATOM 1566 C CA . GLY A 1 196 ? -14.550 9.406 22.040 1.00 78.50 196 GLY A CA 1
ATOM 1567 C C . GLY A 1 196 ? -15.640 9.210 20.982 1.00 78.50 196 GLY A C 1
ATOM 1568 O O . GLY A 1 196 ? -16.556 8.425 21.215 1.00 78.50 196 GLY A O 1
ATOM 1569 N N . GLU A 1 197 ? -15.524 9.854 19.820 1.00 86.81 197 GLU A N 1
ATOM 1570 C CA . GLU A 1 197 ? -16.368 9.561 18.659 1.00 86.81 197 GLU A CA 1
ATOM 1571 C C . GLU A 1 197 ? -15.996 8.209 18.040 1.00 86.81 197 GLU A C 1
ATOM 1573 O O . GLU A 1 197 ? -14.836 7.781 18.063 1.00 86.81 197 GLU A O 1
ATOM 1578 N N . THR A 1 198 ? -16.991 7.525 17.473 1.00 87.56 198 THR A N 1
ATOM 1579 C CA . THR A 1 198 ? -16.749 6.257 16.776 1.00 87.56 198 THR A CA 1
ATOM 1580 C C . THR A 1 198 ? -16.103 6.548 15.419 1.00 87.56 198 THR A C 1
ATOM 1582 O O . THR A 1 198 ? -16.665 7.334 14.659 1.00 87.56 198 THR A O 1
ATOM 1585 N N . PRO A 1 199 ? -14.959 5.923 15.077 1.00 90.38 199 PRO A N 1
ATOM 1586 C CA . PRO A 1 199 ? -14.346 6.101 13.766 1.00 90.38 199 PRO A CA 1
ATOM 1587 C C . PRO A 1 199 ? -15.310 5.704 12.646 1.00 90.38 199 PRO A C 1
ATOM 1589 O O . PRO A 1 199 ? -15.860 4.607 12.656 1.00 90.38 199 PRO A O 1
ATOM 1592 N N . GLU A 1 200 ? -15.474 6.559 11.647 1.00 92.88 200 GLU A N 1
ATOM 1593 C CA . GLU A 1 200 ? -16.327 6.308 10.490 1.00 92.88 200 GLU A CA 1
ATOM 1594 C C . GLU A 1 200 ? -15.667 6.732 9.171 1.00 92.88 200 GLU A C 1
ATOM 1596 O O . GLU A 1 200 ? -14.684 7.480 9.126 1.00 92.88 200 GLU A O 1
ATOM 1601 N N . CYS A 1 201 ? -16.201 6.205 8.070 1.00 94.00 201 CYS A N 1
ATOM 1602 C CA . CYS A 1 201 ? -15.863 6.667 6.730 1.00 94.00 201 CYS A CA 1
ATOM 1603 C C . CYS A 1 201 ? -16.718 7.894 6.367 1.00 94.00 201 CYS A C 1
ATOM 1605 O O . CYS A 1 201 ? -17.879 7.965 6.774 1.00 94.00 201 CYS A O 1
ATOM 1607 N N . PRO A 1 202 ? -16.197 8.837 5.560 1.00 92.94 202 PRO A N 1
ATOM 1608 C CA . PRO A 1 202 ? -17.000 9.952 5.067 1.00 92.94 202 PRO A CA 1
ATOM 1609 C C . PRO A 1 202 ? -18.173 9.441 4.221 1.00 92.94 202 PRO A C 1
ATOM 1611 O O . PRO A 1 202 ? -18.045 8.439 3.518 1.00 92.94 202 PRO A O 1
ATOM 1614 N N . ARG A 1 203 ? -19.309 10.144 4.254 1.00 83.12 203 ARG A N 1
ATOM 1615 C CA . ARG A 1 203 ? -20.441 9.858 3.357 1.00 83.12 203 ARG A CA 1
ATOM 1616 C C . ARG A 1 203 ? -20.072 10.256 1.923 1.00 83.12 203 ARG A C 1
ATOM 1618 O O . ARG A 1 203 ? -19.432 11.291 1.737 1.00 83.12 203 ARG A O 1
ATOM 1625 N N . GLU A 1 204 ? -20.433 9.412 0.952 1.00 66.69 204 GLU A N 1
ATOM 1626 C CA . GLU A 1 204 ? -20.275 9.699 -0.487 1.00 66.69 204 GLU A CA 1
ATOM 1627 C C . GLU A 1 204 ? -21.176 10.855 -0.947 1.00 66.69 204 GLU A C 1
ATOM 1629 O O . GLU A 1 204 ? -22.304 10.987 -0.413 1.00 66.69 204 GLU A O 1
#

Foldseek 3Di:
DDDDDDDDDDDDDPPPPVVVVVVVPDDDDDDDDPPPPPDPPVVVVVVCVVVCPDDPPLVVVLVVVVVVLLVCLVVLVVLLVCCVPPQCVVCVVCVLVQCVVLQFLQSSCPDPSNVSVVSNLVSQLVVLVCCVVVSDPLLVCLVRHDLPVVSCVSCVVVQVSRQCGVVGHRPGPPCRSVSSVQNVQQNVVQVPDDPPDRRGGDDD

Nearest PDB structures (foldseek):
  5aqd-assembly1_A  TM=2.444E-01  e=3.287E+00  Phormidium rubidum A09DM
  7f86-assembly1_A  TM=2.502E-01  e=9.906E+00  Halomicronema sp. R31DM

Mean predicted aligned error: 13.89 Å